Protein AF-A0AAV1JU54-F1 (afdb_monomer)

Secondary structure (DSSP, 8-state):
--TTTTT-SEEEEEEE-TTS-EEEEEEEEE-SSTTEEEEE--GGGHHHHHHHHHHHTTT---EEEE-TTT-EEEEEE--TT----TT--TTS-EEEEE-SS-GGG-EEEEE-TTS-HHHHHHHH-TTEEEE-HHHHHHHHHHTT---HHHHS-TTT--GGGGTTTTTTPEEESSTHHHHTS-SEEEEE---EEEEEGGGGG---S---

Nearest PDB structures (foldseek):
  7z3h-assembly6_F  TM=7.730E-01  e=1.176E-06  Thermochaetoides thermophila
  7krv-assembly1_B  TM=3.756E-01  e=1.068E+00  Escherichia coli K-12
  7kzi-assembly2_B  TM=3.202E-01  e=1.286E+00  Escherichia coli K-12
  5nro-assembly1_A  TM=2.688E-01  e=8.863E-01  Escherichia coli
  6uf5-assembly1_A  TM=1.989E-01  e=7.828E-01  Bacillus subtilis subsp. subtilis str. 168

Structure (mmCIF, N/CA/C/O backbone):
data_AF-A0AAV1JU54-F1
#
_entry.id   AF-A0AAV1JU54-F1
#
loop_
_atom_site.group_PDB
_atom_site.id
_atom_site.type_symbol
_atom_site.label_atom_id
_atom_site.label_alt_id
_atom_site.label_comp_id
_atom_site.label_asym_id
_atom_site.label_entity_id
_atom_site.label_seq_id
_atom_site.pdbx_PDB_ins_code
_atom_site.Cartn_x
_atom_site.Cartn_y
_atom_site.Cartn_z
_atom_site.occupancy
_atom_site.B_iso_or_equiv
_atom_site.auth_seq_id
_atom_site.auth_comp_id
_atom_site.auth_asym_id
_atom_site.auth_atom_id
_atom_site.pdbx_PDB_model_num
ATOM 1 N N . MET A 1 1 ? -9.422 -15.050 5.202 1.00 46.22 1 MET A N 1
ATOM 2 C CA . MET A 1 1 ? -8.116 -14.462 5.577 1.00 46.22 1 MET A CA 1
ATOM 3 C C . MET A 1 1 ? -7.158 -15.572 6.003 1.00 46.22 1 MET A C 1
ATOM 5 O O . MET A 1 1 ? -6.869 -15.687 7.186 1.00 46.22 1 MET A O 1
ATOM 9 N N . ARG A 1 2 ? -6.713 -16.410 5.056 1.00 51.75 2 ARG A N 1
ATOM 10 C CA . ARG A 1 2 ? -5.660 -17.418 5.285 1.00 51.75 2 ARG A CA 1
ATOM 11 C C . ARG A 1 2 ? -4.327 -17.052 4.619 1.00 51.75 2 ARG A C 1
ATOM 13 O O . ARG A 1 2 ? -3.342 -17.711 4.886 1.00 51.75 2 ARG A O 1
ATOM 20 N N . HIS A 1 3 ? -4.255 -15.945 3.874 1.00 56.97 3 HIS A N 1
ATOM 21 C CA . HIS A 1 3 ? -3.055 -15.536 3.131 1.00 56.97 3 HIS A CA 1
ATOM 22 C C . HIS A 1 3 ? -1.770 -15.484 3.982 1.00 56.97 3 HIS A C 1
ATOM 24 O O . HIS A 1 3 ? -0.743 -16.008 3.571 1.00 56.97 3 HIS A O 1
ATOM 30 N N . PHE A 1 4 ? -1.827 -14.947 5.208 1.00 55.88 4 PHE A N 1
ATOM 31 C CA . PHE A 1 4 ? -0.667 -14.944 6.116 1.00 55.88 4 PHE A CA 1
ATOM 32 C C . PHE A 1 4 ? -0.376 -16.316 6.758 1.00 55.88 4 PHE A C 1
ATOM 34 O O . PHE A 1 4 ? 0.757 -16.571 7.150 1.00 55.88 4 PHE A O 1
ATOM 41 N N . GLU A 1 5 ? -1.376 -17.197 6.882 1.00 52.72 5 GLU A N 1
ATOM 42 C CA . GLU A 1 5 ? -1.186 -18.591 7.333 1.00 52.72 5 GLU A CA 1
ATOM 43 C C . GLU A 1 5 ? -0.611 -19.471 6.208 1.00 52.72 5 GLU A C 1
ATOM 45 O O . GLU A 1 5 ? 0.048 -20.468 6.478 1.00 52.72 5 GLU A O 1
ATOM 50 N N . GLU A 1 6 ? -0.819 -19.068 4.953 1.00 53.97 6 GLU A N 1
ATOM 51 C CA . GLU A 1 6 ? -0.2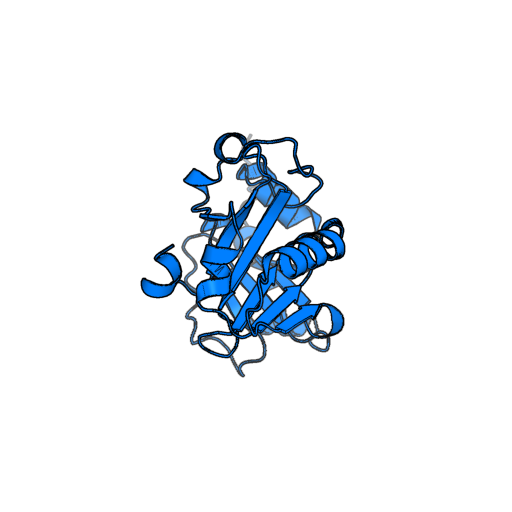98 -19.688 3.729 1.00 53.97 6 GLU A CA 1
ATOM 52 C C . GLU A 1 6 ? 1.110 -19.170 3.361 1.00 53.97 6 GLU A C 1
ATOM 54 O O . GLU A 1 6 ? 1.624 -19.482 2.292 1.00 53.97 6 GLU A O 1
ATOM 59 N N . GLY A 1 7 ? 1.744 -18.383 4.242 1.00 60.19 7 GLY A N 1
ATOM 60 C CA . GLY A 1 7 ? 3.114 -17.885 4.071 1.00 60.19 7 GLY A CA 1
ATOM 61 C C . GLY A 1 7 ? 3.245 -16.573 3.291 1.00 60.19 7 GLY A C 1
ATOM 62 O O . GLY A 1 7 ? 4.360 -16.143 3.022 1.00 60.19 7 GLY A O 1
ATOM 63 N N . SER A 1 8 ? 2.145 -15.895 2.940 1.00 68.81 8 SER A N 1
ATOM 64 C CA . SER A 1 8 ? 2.233 -14.596 2.253 1.00 68.81 8 SER A CA 1
ATOM 65 C C . SER A 1 8 ? 2.707 -13.500 3.213 1.00 68.81 8 SER A C 1
ATOM 67 O O . SER A 1 8 ? 2.124 -13.316 4.280 1.00 68.81 8 SER A O 1
ATOM 69 N N . HIS A 1 9 ? 3.727 -12.731 2.824 1.00 81.62 9 HIS A N 1
ATOM 70 C CA . HIS A 1 9 ? 4.287 -11.635 3.632 1.00 81.62 9 HIS A CA 1
ATOM 71 C C . HIS A 1 9 ? 3.605 -10.273 3.397 1.00 81.62 9 HIS A C 1
ATOM 73 O O . HIS A 1 9 ? 3.801 -9.343 4.184 1.00 81.62 9 HIS A O 1
ATOM 79 N N . SER A 1 10 ? 2.773 -10.154 2.356 1.00 88.56 10 SER A N 1
ATOM 80 C CA . SER A 1 10 ? 1.977 -8.963 2.043 1.00 88.56 10 SER A CA 1
ATOM 81 C C . SER A 1 10 ? 0.601 -9.338 1.488 1.00 88.56 10 SER A C 1
ATOM 83 O O . SER A 1 10 ? 0.452 -10.387 0.865 1.00 88.56 10 SER A O 1
ATOM 85 N N . VAL A 1 11 ? -0.410 -8.503 1.739 1.00 90.88 11 VAL A N 1
ATOM 86 C CA . VAL A 1 11 ? -1.799 -8.706 1.298 1.00 90.88 11 VAL A CA 1
ATOM 87 C C . VAL A 1 11 ? -2.433 -7.375 0.905 1.00 90.88 11 VAL A C 1
ATOM 89 O O . VAL A 1 11 ? -2.289 -6.382 1.618 1.00 90.88 11 VAL A O 1
ATOM 92 N N . TYR A 1 12 ? -3.201 -7.367 -0.186 1.00 92.44 12 TYR A N 1
ATOM 93 C CA . TYR A 1 12 ? -4.071 -6.247 -0.538 1.00 92.44 12 TYR A CA 1
ATOM 94 C C . TYR A 1 12 ? -5.405 -6.338 0.199 1.00 92.44 12 TYR A C 1
ATOM 96 O O . TYR A 1 12 ? -6.015 -7.404 0.286 1.00 92.44 12 TYR A O 1
ATOM 104 N N . ALA A 1 13 ? -5.871 -5.227 0.760 1.00 91.25 13 ALA A N 1
ATOM 105 C CA . ALA A 1 13 ? -7.113 -5.187 1.512 1.00 91.25 13 ALA A CA 1
ATOM 106 C C . ALA A 1 13 ? -7.865 -3.872 1.321 1.00 91.25 13 ALA A C 1
ATOM 108 O O . ALA A 1 13 ? -7.268 -2.799 1.229 1.00 91.25 13 ALA A O 1
ATOM 109 N N . MET A 1 14 ? -9.194 -3.962 1.346 1.00 92.25 14 MET A N 1
ATOM 110 C CA . MET A 1 14 ? -10.088 -2.808 1.306 1.00 92.25 14 MET A CA 1
ATOM 111 C C . MET A 1 14 ? -10.919 -2.724 2.581 1.00 92.25 14 MET A C 1
ATOM 113 O O . MET A 1 14 ? -11.581 -3.685 2.980 1.00 92.25 14 MET A O 1
ATOM 117 N N . PHE A 1 15 ? -10.930 -1.550 3.204 1.00 91.12 15 PHE A N 1
ATOM 118 C CA . PHE A 1 15 ? -11.833 -1.227 4.304 1.00 91.12 15 PHE A CA 1
ATOM 119 C C . PHE A 1 15 ? -13.147 -0.711 3.746 1.00 91.12 15 PHE A C 1
ATOM 121 O O . PHE A 1 15 ? -13.146 0.213 2.932 1.00 91.12 15 PHE A O 1
ATOM 128 N N . LEU A 1 16 ? -14.266 -1.278 4.197 1.00 92.31 16 LEU A N 1
ATOM 129 C CA . LEU A 1 16 ? -15.590 -0.915 3.697 1.00 92.31 16 LEU A CA 1
ATOM 130 C C . LEU A 1 16 ? -16.404 -0.159 4.746 1.00 92.31 16 LEU A C 1
ATOM 132 O O . LEU A 1 16 ? -16.223 -0.325 5.953 1.00 92.31 16 LEU A O 1
ATOM 136 N N . ASN A 1 17 ? -17.352 0.650 4.283 1.00 91.75 17 ASN A N 1
ATOM 137 C CA . ASN A 1 17 ? -18.401 1.179 5.145 1.00 91.75 17 ASN A CA 1
ATOM 138 C C . ASN A 1 17 ? -19.515 0.139 5.382 1.00 91.75 17 ASN A C 1
ATOM 140 O O . ASN A 1 17 ? -19.540 -0.942 4.796 1.00 91.75 17 ASN A O 1
ATOM 144 N N . ASN A 1 18 ? -20.492 0.490 6.220 1.00 89.56 18 ASN A N 1
ATOM 145 C CA . ASN A 1 18 ? -21.647 -0.367 6.513 1.00 89.56 18 ASN A CA 1
ATOM 146 C C . ASN A 1 18 ? -22.583 -0.615 5.313 1.00 89.56 18 ASN A C 1
ATOM 148 O O . ASN A 1 18 ? -23.447 -1.481 5.399 1.00 89.56 18 ASN A O 1
ATOM 152 N N . LYS A 1 19 ? -22.421 0.127 4.211 1.00 92.69 19 LYS A N 1
ATOM 153 C CA . LYS A 1 19 ? -23.134 -0.068 2.940 1.00 92.69 19 LYS A CA 1
ATOM 154 C C . LYS A 1 19 ? -22.331 -0.918 1.944 1.00 92.69 19 LYS A C 1
ATOM 156 O O . LYS A 1 19 ? -22.763 -1.063 0.808 1.00 92.69 19 LYS A O 1
ATOM 161 N N . GLY A 1 20 ? -21.165 -1.438 2.341 1.00 90.69 20 GLY A N 1
ATOM 162 C CA . GLY A 1 20 ? -20.299 -2.254 1.486 1.00 90.69 20 GLY A CA 1
ATOM 163 C C . GLY A 1 20 ? -19.469 -1.466 0.469 1.00 90.69 20 GLY A C 1
ATOM 164 O O . GLY A 1 20 ? -18.924 -2.070 -0.446 1.00 90.69 20 GLY A O 1
ATOM 165 N N . ARG A 1 21 ? -19.360 -0.138 0.605 1.00 94.69 21 ARG A N 1
ATOM 166 C CA . ARG A 1 21 ? -18.546 0.696 -0.295 1.00 94.69 21 ARG A CA 1
ATOM 167 C C . ARG A 1 21 ? -17.135 0.892 0.237 1.00 94.69 21 ARG A C 1
ATOM 169 O O . ARG A 1 21 ? -16.955 1.013 1.452 1.00 94.69 21 ARG A O 1
ATOM 176 N N . VAL A 1 22 ? -16.168 0.969 -0.671 1.00 94.38 22 VAL A N 1
ATOM 177 C CA . VAL A 1 22 ? -14.742 1.125 -0.360 1.00 94.38 22 VAL A CA 1
AT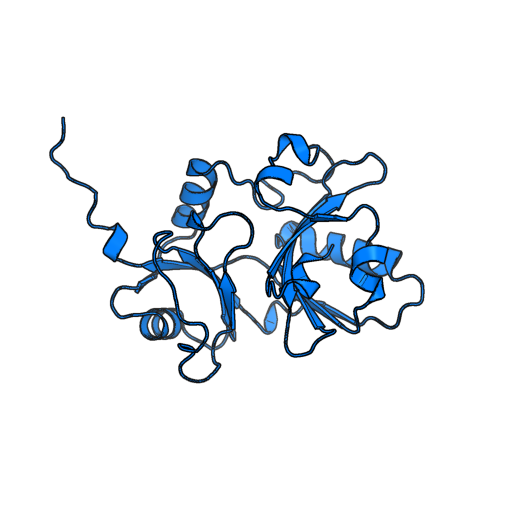OM 178 C C . VAL A 1 22 ? -14.501 2.472 0.311 1.00 94.38 22 VAL A C 1
ATOM 180 O O . VAL A 1 22 ? -14.891 3.509 -0.209 1.00 94.38 22 VAL A O 1
ATOM 183 N N . LEU A 1 23 ? -13.881 2.457 1.488 1.00 92.88 23 LEU A N 1
ATOM 184 C CA . LEU A 1 23 ? -13.393 3.649 2.180 1.00 92.88 23 LEU A CA 1
ATOM 185 C C . LEU A 1 23 ? -11.901 3.849 1.942 1.00 92.88 23 LEU A C 1
ATOM 187 O O . LEU A 1 23 ? -11.481 4.970 1.674 1.00 92.88 23 LEU A O 1
ATOM 191 N N . PHE A 1 24 ? -11.122 2.776 2.088 1.00 91.44 24 PHE A N 1
ATOM 192 C CA . PHE A 1 24 ? -9.664 2.812 2.036 1.00 91.44 24 PHE A CA 1
ATOM 193 C C . PHE A 1 24 ? -9.156 1.551 1.343 1.00 91.44 24 PHE A C 1
ATOM 195 O O . PHE A 1 24 ? -9.506 0.447 1.766 1.00 91.44 24 PHE A O 1
ATOM 202 N N . ASP A 1 25 ? -8.317 1.709 0.329 1.00 92.50 25 ASP A N 1
ATOM 203 C CA . ASP A 1 25 ? -7.460 0.655 -0.193 1.00 92.50 25 ASP A CA 1
ATOM 204 C C . ASP A 1 25 ? -6.126 0.657 0.563 1.00 92.50 25 ASP A C 1
ATOM 206 O O . ASP A 1 25 ? -5.586 1.709 0.910 1.00 92.50 25 ASP A O 1
ATOM 210 N N . THR A 1 26 ? -5.625 -0.530 0.896 1.00 91.19 26 THR A N 1
ATOM 211 C CA . THR A 1 26 ? -4.410 -0.678 1.701 1.00 91.19 26 THR A CA 1
ATOM 212 C C . THR A 1 26 ? -3.615 -1.905 1.297 1.00 91.19 26 THR A C 1
ATOM 214 O O . THR A 1 26 ? -4.192 -2.957 1.017 1.00 91.19 26 THR A O 1
ATOM 217 N N . LEU A 1 27 ? -2.291 -1.790 1.337 1.00 92.00 27 LEU A N 1
ATOM 218 C CA . LEU A 1 27 ? -1.397 -2.944 1.347 1.00 92.00 27 LEU A CA 1
ATOM 219 C C . LEU A 1 27 ? -0.948 -3.191 2.786 1.00 92.00 27 LEU A C 1
ATOM 221 O O . LEU A 1 27 ? -0.619 -2.260 3.520 1.00 92.00 27 LEU A O 1
ATOM 225 N N . ILE A 1 28 ? -1.006 -4.447 3.217 1.00 90.19 28 ILE A N 1
ATOM 226 C CA . ILE A 1 28 ? -0.704 -4.862 4.585 1.00 90.19 28 ILE A CA 1
ATOM 227 C C . ILE A 1 28 ? 0.498 -5.795 4.537 1.00 90.19 28 ILE A C 1
ATOM 229 O O . ILE A 1 28 ? 0.403 -6.886 3.982 1.00 90.19 28 ILE A O 1
ATOM 233 N N . HIS A 1 29 ? 1.601 -5.393 5.160 1.00 88.69 29 HIS A N 1
ATOM 234 C CA . HIS A 1 29 ? 2.849 -6.150 5.210 1.00 88.69 29 HIS A CA 1
ATOM 235 C C . HIS A 1 29 ? 3.086 -6.688 6.620 1.00 88.69 29 HIS A C 1
ATOM 237 O O . HIS A 1 29 ? 2.888 -5.967 7.602 1.00 88.69 29 HIS A O 1
ATOM 243 N N . LYS A 1 30 ? 3.532 -7.942 6.732 1.00 86.44 30 LYS A N 1
ATOM 244 C CA . LYS A 1 30 ? 4.056 -8.478 7.995 1.00 86.44 30 LYS A CA 1
ATOM 245 C C . LYS A 1 30 ? 5.364 -7.747 8.315 1.00 86.44 30 LYS A C 1
ATOM 247 O O . LYS A 1 30 ? 6.202 -7.592 7.432 1.00 86.44 30 LYS A O 1
ATOM 252 N N . TRP A 1 31 ? 5.519 -7.266 9.545 1.00 84.81 31 TRP A N 1
ATOM 253 C CA . TRP A 1 31 ? 6.589 -6.339 9.904 1.00 84.81 31 TRP A CA 1
ATOM 254 C C . TRP A 1 31 ? 7.266 -6.741 11.208 1.00 84.81 31 TRP A C 1
ATOM 256 O O . TRP A 1 31 ? 6.597 -6.773 12.233 1.00 84.81 31 TRP A O 1
ATOM 266 N N . ASP A 1 32 ? 8.585 -6.956 11.183 1.00 76.19 32 ASP A N 1
ATOM 267 C CA . ASP A 1 32 ? 9.433 -7.276 12.348 1.00 76.19 32 ASP A CA 1
ATOM 268 C C . ASP A 1 32 ? 9.067 -8.606 13.049 1.00 76.19 32 ASP A C 1
ATOM 270 O O . ASP A 1 32 ? 9.757 -9.611 12.883 1.00 76.19 32 ASP A O 1
ATOM 274 N N . ASP A 1 33 ? 7.939 -8.652 13.764 1.00 71.00 33 ASP A N 1
ATOM 275 C CA . ASP A 1 33 ? 7.451 -9.809 14.523 1.00 71.00 33 ASP A CA 1
ATOM 276 C C . ASP A 1 33 ? 6.153 -10.423 13.943 1.00 71.00 33 ASP A C 1
ATOM 278 O O . ASP A 1 33 ? 5.537 -9.914 13.005 1.00 71.00 33 ASP A O 1
ATOM 282 N N . GLU A 1 34 ? 5.702 -11.556 14.497 1.00 70.94 34 GLU A N 1
ATOM 283 C CA . GLU A 1 34 ? 4.505 -12.264 14.008 1.00 70.94 34 GLU A CA 1
ATOM 284 C C . GLU A 1 34 ? 3.169 -11.528 14.206 1.00 70.94 34 GLU A C 1
ATOM 286 O O . GLU A 1 34 ? 2.146 -11.912 13.633 1.00 70.94 34 GLU A O 1
ATOM 291 N N . HIS A 1 35 ? 3.155 -10.477 15.018 1.00 76.06 35 HIS A N 1
ATOM 292 C CA . HIS A 1 35 ? 1.971 -9.736 15.439 1.00 76.06 35 HIS A CA 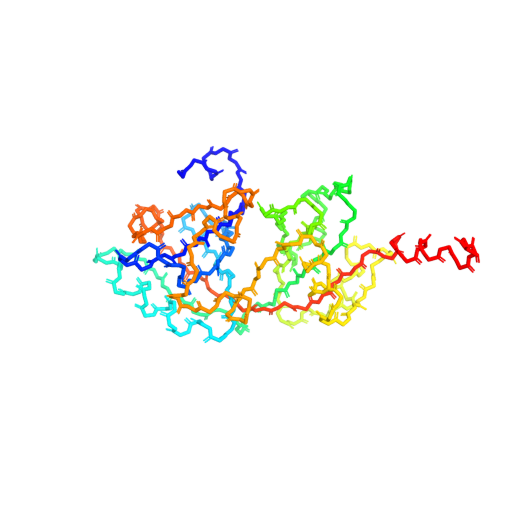1
ATOM 293 C C . HIS A 1 35 ? 2.053 -8.234 15.132 1.00 76.06 35 HIS A C 1
ATOM 295 O O . HIS A 1 35 ? 1.205 -7.465 15.616 1.00 76.06 35 HIS A O 1
ATOM 301 N N . SER A 1 36 ? 3.040 -7.834 14.338 1.00 82.69 36 SER A N 1
ATOM 302 C CA . SER A 1 36 ? 3.330 -6.465 13.945 1.00 82.69 36 SER A CA 1
ATOM 303 C C . SER A 1 36 ? 3.148 -6.334 12.436 1.00 82.69 36 SER A C 1
ATOM 305 O O . SER A 1 36 ? 3.576 -7.176 11.648 1.00 82.69 36 SER A O 1
ATOM 307 N N . PHE A 1 37 ? 2.410 -5.300 12.035 1.00 86.81 37 PHE A N 1
ATOM 308 C CA . PHE A 1 37 ? 2.007 -5.109 10.645 1.00 86.81 37 PHE A CA 1
ATOM 309 C C . PHE A 1 37 ? 2.171 -3.658 10.232 1.00 86.81 37 PHE A C 1
ATOM 311 O O . PHE A 1 37 ? 1.869 -2.746 11.006 1.00 86.81 37 PHE A O 1
ATOM 318 N N . MET A 1 38 ? 2.590 -3.470 8.987 1.00 87.69 38 MET A N 1
ATOM 319 C CA . MET A 1 38 ? 2.688 -2.179 8.330 1.00 87.69 38 MET A CA 1
ATOM 320 C C . MET A 1 38 ? 1.532 -2.021 7.341 1.00 87.69 38 MET A C 1
ATOM 322 O O . MET A 1 38 ? 1.316 -2.905 6.515 1.00 87.69 38 MET A O 1
ATOM 326 N N . LEU A 1 39 ? 0.797 -0.911 7.411 1.00 90.38 39 LEU A N 1
ATOM 327 C CA . LEU A 1 39 ? -0.179 -0.531 6.392 1.00 90.38 39 LEU A CA 1
ATOM 328 C C . LEU A 1 39 ? 0.364 0.585 5.518 1.00 90.38 39 LEU A C 1
ATOM 330 O O . LEU A 1 39 ? 0.635 1.683 6.007 1.00 90.38 39 LEU A O 1
ATOM 334 N N . GLU A 1 40 ? 0.416 0.315 4.226 1.00 91.44 40 GLU A N 1
ATOM 335 C CA . GLU A 1 40 ? 0.538 1.316 3.177 1.00 91.44 40 GLU A CA 1
ATOM 336 C C . GLU A 1 40 ? -0.860 1.822 2.803 1.00 91.44 40 GLU A C 1
ATOM 338 O O . GLU A 1 40 ? -1.792 1.038 2.593 1.00 91.44 40 GLU A O 1
ATOM 343 N N . CYS A 1 41 ? -1.007 3.145 2.743 1.00 89.19 41 CYS A N 1
ATOM 344 C CA . CYS A 1 41 ? -2.225 3.814 2.299 1.00 89.19 41 CYS A CA 1
ATOM 345 C C . CYS A 1 41 ? -1.907 5.173 1.655 1.00 89.19 41 CYS A C 1
ATOM 347 O O . CYS A 1 41 ? -0.805 5.703 1.801 1.00 89.19 41 CYS A O 1
ATOM 349 N N . ASP A 1 42 ? -2.881 5.765 0.961 1.00 88.44 42 ASP A N 1
ATOM 350 C CA . ASP A 1 42 ? -2.744 7.125 0.431 1.00 88.44 42 ASP A CA 1
ATOM 351 C C . ASP A 1 42 ? -2.562 8.149 1.575 1.00 88.44 42 ASP A C 1
ATOM 353 O O . ASP A 1 42 ? -3.260 8.131 2.597 1.00 88.44 42 ASP A O 1
ATOM 357 N N . SER A 1 43 ? -1.622 9.078 1.388 1.00 85.88 43 SER A N 1
ATOM 358 C CA . SER A 1 43 ? -1.299 10.134 2.349 1.00 85.88 43 SER A CA 1
ATOM 359 C C . SER A 1 43 ? -2.495 11.008 2.710 1.00 85.88 43 SER A C 1
ATOM 361 O O . SER A 1 43 ? -2.612 11.454 3.854 1.00 85.88 43 SER A O 1
ATOM 363 N N . LYS A 1 44 ? -3.432 11.203 1.777 1.00 85.69 44 LYS A N 1
ATOM 364 C CA . LYS A 1 44 ? -4.648 11.998 1.989 1.00 85.69 44 LYS A CA 1
ATOM 365 C C . LYS A 1 44 ? -5.611 11.350 2.987 1.00 85.69 44 LYS A C 1
ATOM 367 O O . LYS A 1 44 ? -6.384 12.056 3.636 1.00 85.69 44 LYS A O 1
ATOM 372 N N . ILE A 1 45 ? -5.573 10.023 3.142 1.00 84.50 45 ILE A N 1
ATOM 373 C CA . ILE A 1 45 ? -6.531 9.274 3.974 1.00 84.50 45 ILE A CA 1
ATOM 374 C C . ILE A 1 45 ? -5.953 8.815 5.314 1.00 84.50 45 ILE A C 1
ATOM 376 O O . ILE A 1 45 ? -6.694 8.251 6.128 1.00 84.50 45 ILE A O 1
ATOM 380 N N . ILE A 1 46 ? -4.670 9.073 5.593 1.00 86.19 46 ILE A N 1
ATOM 381 C CA . ILE A 1 46 ? -4.006 8.529 6.782 1.00 86.19 46 ILE A CA 1
ATOM 382 C C . ILE A 1 46 ? -4.727 8.913 8.085 1.00 86.19 46 ILE A C 1
ATOM 384 O O . ILE A 1 46 ? -5.045 8.045 8.900 1.00 86.19 46 ILE A O 1
ATOM 388 N N . SER A 1 47 ? -5.105 10.175 8.263 1.00 87.69 47 SER A N 1
ATOM 389 C CA . SER A 1 47 ? -5.812 10.632 9.467 1.00 87.69 47 SER A CA 1
ATOM 390 C C . SER A 1 47 ? -7.188 9.970 9.630 1.00 87.69 47 SER A C 1
ATOM 392 O O . SER A 1 47 ? -7.608 9.642 10.742 1.00 87.69 47 SER A O 1
ATOM 394 N N . SER A 1 48 ? -7.898 9.743 8.522 1.00 90.31 48 SER A N 1
ATOM 395 C CA . SER A 1 48 ? -9.227 9.120 8.507 1.00 90.31 48 SER A CA 1
ATOM 396 C C . SER A 1 48 ? -9.159 7.631 8.827 1.00 90.31 48 SER A C 1
ATOM 398 O O . SER A 1 48 ? -9.905 7.151 9.682 1.00 90.31 48 SER A O 1
ATOM 400 N N . LEU A 1 49 ? -8.218 6.915 8.210 1.00 86.94 49 LEU A N 1
ATOM 401 C CA . LEU A 1 49 ? -7.985 5.505 8.497 1.00 86.94 49 LEU A CA 1
ATOM 402 C C . LEU A 1 49 ? -7.480 5.312 9.944 1.00 86.94 49 LEU A C 1
ATOM 404 O O . LEU A 1 49 ? -7.865 4.339 10.583 1.00 86.94 49 LEU A O 1
ATOM 408 N N . GLU A 1 50 ? -6.750 6.266 10.540 1.00 85.94 50 GLU A N 1
ATOM 409 C CA . GLU A 1 50 ? -6.350 6.183 11.960 1.00 85.94 50 GLU A CA 1
ATOM 410 C C . GLU A 1 50 ? -7.553 6.187 12.894 1.00 85.94 50 GLU A C 1
ATOM 412 O O . GLU A 1 50 ? -7.681 5.347 13.786 1.00 85.94 50 GLU A O 1
ATOM 417 N N . LYS A 1 51 ? -8.442 7.162 12.680 1.00 88.56 51 LYS A N 1
ATOM 418 C CA . LYS A 1 51 ? -9.666 7.322 13.461 1.00 88.56 51 LYS A CA 1
ATOM 419 C C . LYS A 1 51 ? -10.537 6.087 13.303 1.00 88.56 51 LYS A C 1
ATOM 421 O O . LYS A 1 51 ? -11.019 5.560 14.302 1.00 88.56 51 LYS A O 1
ATOM 426 N N . HIS A 1 52 ? -10.669 5.593 12.073 1.00 87.06 52 HIS A N 1
ATOM 427 C CA . HIS A 1 52 ? -11.384 4.359 11.783 1.00 87.06 52 HIS A CA 1
ATOM 428 C C . HIS A 1 52 ? -10.790 3.182 12.578 1.00 87.06 52 HIS A C 1
ATOM 430 O O . HIS A 1 52 ? -11.495 2.545 13.359 1.00 87.06 52 HIS A O 1
ATOM 436 N N . LEU A 1 53 ? -9.474 2.961 12.504 1.00 85.00 53 LEU A N 1
ATOM 437 C CA . LEU A 1 53 ? -8.784 1.902 13.249 1.00 85.00 53 LEU A CA 1
ATOM 438 C C . LEU A 1 53 ? -8.967 2.018 14.770 1.00 85.00 53 LEU A C 1
ATOM 440 O O . LEU A 1 53 ? -9.248 1.021 15.438 1.00 85.00 53 LEU A O 1
ATOM 444 N N . LYS A 1 54 ? -8.874 3.233 15.322 1.00 84.38 54 LYS A N 1
ATOM 445 C CA . LYS A 1 54 ? -9.057 3.506 16.756 1.00 84.38 54 LYS A CA 1
ATOM 446 C C . LYS A 1 54 ? -10.482 3.220 17.235 1.00 84.38 54 LYS A C 1
ATOM 448 O O . LYS A 1 54 ? -10.637 2.613 18.294 1.00 84.38 54 LYS A O 1
ATOM 453 N N . VAL A 1 55 ? -11.503 3.594 16.461 1.00 84.12 55 VAL A N 1
ATOM 454 C CA . VAL A 1 55 ? -12.917 3.335 16.794 1.00 84.12 55 VAL A CA 1
ATOM 455 C C . VAL A 1 55 ? -13.190 1.832 16.903 1.00 84.12 55 VAL A C 1
ATOM 457 O O . VAL A 1 55 ? -13.809 1.378 17.864 1.00 84.12 55 VAL A O 1
ATOM 460 N N . PHE A 1 56 ? -12.670 1.033 15.969 1.00 77.50 56 PHE A N 1
ATOM 461 C CA . PHE A 1 56 ? -12.922 -0.414 15.930 1.00 77.50 56 PHE A CA 1
ATOM 462 C C . PHE A 1 56 ? -11.926 -1.258 16.746 1.00 77.50 56 PHE A C 1
ATOM 464 O O . PHE A 1 56 ? -12.042 -2.488 16.792 1.00 77.50 56 PHE A O 1
ATOM 471 N N . LYS A 1 57 ? -10.979 -0.627 17.457 1.00 73.81 57 LYS A N 1
ATOM 472 C CA . LYS A 1 57 ? -10.004 -1.315 18.319 1.00 73.81 57 LYS A CA 1
ATOM 473 C C . LYS A 1 57 ? -10.640 -2.033 19.522 1.00 73.81 57 LYS A C 1
ATOM 475 O O . LYS A 1 57 ? -9.966 -2.858 20.122 1.00 73.81 57 LYS A O 1
ATOM 480 N N . LEU A 1 58 ? -11.918 -1.803 19.855 1.00 63.00 58 LEU A N 1
ATOM 481 C CA . LEU A 1 58 ? -12.742 -2.568 20.824 1.00 63.00 58 LEU A CA 1
ATOM 482 C C . LEU A 1 58 ? -11.958 -3.206 21.995 1.00 63.00 58 LEU A C 1
ATOM 484 O O . LEU A 1 58 ? -11.848 -4.428 22.086 1.00 63.00 58 LEU A O 1
ATOM 488 N N . ARG A 1 59 ? -11.395 -2.376 22.888 1.00 68.38 59 ARG A N 1
ATOM 489 C CA . ARG A 1 59 ? -10.619 -2.785 24.087 1.00 68.38 59 ARG A CA 1
ATOM 490 C C . ARG A 1 59 ? -9.390 -3.678 23.825 1.00 68.38 59 ARG A C 1
ATOM 492 O O . ARG A 1 59 ? -8.750 -4.120 24.776 1.00 68.38 59 ARG A O 1
ATOM 499 N N . ARG A 1 60 ? -9.020 -3.935 22.568 1.00 75.44 60 ARG A N 1
ATOM 500 C CA . ARG A 1 60 ? -7.847 -4.740 22.214 1.00 75.44 60 ARG A CA 1
ATOM 501 C C . ARG A 1 60 ? -6.567 -3.964 22.506 1.00 75.44 60 ARG A C 1
ATOM 503 O O . ARG A 1 60 ? -6.482 -2.762 22.251 1.00 75.44 60 ARG A O 1
ATOM 510 N N . LYS A 1 61 ? -5.545 -4.659 23.003 1.00 75.25 61 LYS A N 1
ATOM 511 C CA . LYS A 1 61 ? -4.210 -4.100 23.261 1.00 75.25 61 LYS A CA 1
ATOM 512 C C . LYS A 1 61 ? -3.395 -4.024 21.962 1.00 75.25 61 LYS A C 1
ATOM 514 O O . LYS A 1 61 ? -2.478 -4.808 21.771 1.00 75.25 61 LYS A O 1
ATOM 519 N N . VAL A 1 62 ? -3.765 -3.105 21.069 1.00 80.38 62 VAL A N 1
ATOM 520 C CA . VAL A 1 62 ? -3.074 -2.889 19.778 1.00 80.38 62 VAL A CA 1
ATOM 521 C C . VAL A 1 62 ? -2.513 -1.475 19.687 1.00 80.38 62 VAL A C 1
ATOM 523 O O . VAL A 1 62 ? -3.297 -0.528 19.711 1.00 80.38 62 VAL A O 1
ATOM 526 N N . SER A 1 63 ? -1.196 -1.285 19.595 1.00 82.31 63 SER A N 1
ATOM 527 C CA . SER A 1 63 ? -0.655 0.060 19.315 1.00 82.31 63 SER A CA 1
ATOM 528 C C . SER A 1 63 ? -0.912 0.435 17.854 1.00 82.31 63 SER A C 1
ATOM 530 O O . SER A 1 63 ? -0.796 -0.426 16.987 1.00 82.31 63 SER A O 1
ATOM 532 N N . ILE A 1 64 ? -1.298 1.685 17.593 1.00 84.12 64 ILE A N 1
ATOM 533 C CA . ILE A 1 64 ? -1.495 2.221 16.239 1.00 84.12 64 ILE A CA 1
ATOM 534 C C . ILE A 1 64 ? -0.668 3.496 16.150 1.00 84.12 64 ILE A C 1
ATOM 536 O O . ILE A 1 64 ? -0.947 4.448 16.880 1.00 84.12 64 ILE A O 1
ATOM 540 N N . GLU A 1 65 ? 0.327 3.497 15.270 1.00 84.56 65 GLU A N 1
ATOM 541 C CA . GLU A 1 65 ? 1.313 4.569 15.132 1.00 84.56 65 GLU A CA 1
ATOM 542 C C . GLU A 1 65 ? 1.462 4.974 13.660 1.00 84.56 65 GLU A C 1
ATOM 544 O O . GLU A 1 65 ? 1.490 4.124 12.767 1.00 84.56 65 GLU A O 1
ATOM 549 N N . ASP A 1 66 ? 1.557 6.279 13.411 1.00 83.00 66 ASP A N 1
ATOM 550 C CA . ASP A 1 66 ? 2.015 6.822 12.131 1.00 83.00 66 ASP A CA 1
ATOM 551 C C . ASP A 1 66 ? 3.548 6.841 12.133 1.00 83.00 66 ASP A C 1
ATOM 553 O O . ASP A 1 66 ? 4.159 7.478 12.994 1.00 83.00 66 ASP A O 1
ATOM 557 N N . VAL A 1 67 ? 4.160 6.125 11.189 1.00 83.50 67 VAL A N 1
ATOM 558 C CA . VAL A 1 67 ? 5.617 5.965 11.083 1.00 83.50 67 VAL A CA 1
ATOM 559 C C . VAL A 1 67 ? 6.177 6.554 9.789 1.00 83.50 67 VAL A C 1
ATOM 561 O O . VAL A 1 67 ? 7.312 6.267 9.416 1.00 83.50 67 VAL A O 1
ATOM 564 N N . ASN A 1 68 ? 5.428 7.435 9.123 1.00 80.12 68 ASN A N 1
ATOM 565 C CA . ASN A 1 68 ? 5.866 8.112 7.899 1.00 80.12 68 ASN A CA 1
ATOM 566 C C . ASN A 1 68 ? 7.207 8.834 8.009 1.00 80.12 68 ASN A C 1
ATOM 568 O O . ASN A 1 68 ? 7.926 8.987 7.030 1.00 80.12 68 ASN A O 1
ATOM 572 N N . LYS A 1 69 ? 7.548 9.318 9.204 1.00 80.69 69 LYS A N 1
ATOM 573 C CA . LYS A 1 69 ? 8.824 10.006 9.440 1.00 80.69 69 LYS A CA 1
ATOM 574 C C . LYS A 1 69 ? 9.999 9.043 9.577 1.00 80.69 69 LYS A C 1
ATOM 576 O O . LYS A 1 69 ? 11.142 9.482 9.528 1.00 80.69 69 LYS A O 1
ATOM 581 N N . ASN A 1 70 ? 9.723 7.764 9.808 1.00 84.81 70 ASN A N 1
ATOM 582 C CA . ASN A 1 70 ? 10.715 6.743 10.122 1.00 84.81 70 ASN A CA 1
ATOM 583 C C . ASN A 1 70 ? 11.059 5.867 8.925 1.00 84.81 70 ASN A C 1
ATOM 585 O O . ASN A 1 70 ? 12.040 5.135 9.005 1.00 84.81 70 ASN A O 1
ATOM 589 N N . TYR A 1 71 ? 10.283 5.949 7.844 1.00 86.19 71 TYR A N 1
ATOM 590 C CA . TYR A 1 71 ? 10.402 5.062 6.700 1.00 86.19 71 TYR A CA 1
ATOM 591 C C . TYR A 1 71 ? 9.990 5.756 5.401 1.00 86.19 71 TYR A C 1
ATOM 593 O O . TYR A 1 71 ? 9.191 6.690 5.406 1.00 86.19 71 TYR A O 1
ATOM 601 N N . LYS A 1 72 ? 10.538 5.276 4.286 1.00 86.12 72 LYS A N 1
ATOM 602 C CA . LYS A 1 72 ? 10.142 5.631 2.923 1.00 86.12 72 LYS A CA 1
ATOM 603 C C . LYS A 1 72 ? 9.709 4.379 2.182 1.00 86.12 72 LYS A C 1
ATOM 605 O O . LYS A 1 72 ? 10.282 3.309 2.385 1.00 86.12 72 LYS A O 1
ATOM 610 N N . LEU A 1 73 ? 8.719 4.542 1.320 1.00 87.62 73 LEU A N 1
ATOM 611 C CA . LEU A 1 73 ? 8.158 3.474 0.514 1.00 87.62 73 LEU A CA 1
ATOM 612 C C . LEU A 1 73 ? 8.611 3.627 -0.940 1.00 87.62 73 LEU A C 1
ATOM 614 O O . LEU A 1 73 ? 8.662 4.747 -1.449 1.00 87.62 73 LEU A O 1
ATOM 618 N N . TRP A 1 74 ? 8.886 2.511 -1.612 1.00 88.56 74 TRP A N 1
ATOM 619 C CA . TRP A 1 74 ? 9.269 2.484 -3.023 1.00 88.56 74 TRP A CA 1
ATOM 620 C C . TRP A 1 74 ? 8.496 1.427 -3.803 1.00 88.56 74 TRP A C 1
ATOM 622 O O . TRP A 1 74 ? 8.150 0.377 -3.263 1.00 88.56 74 TRP A O 1
ATOM 632 N N . ALA A 1 75 ? 8.203 1.727 -5.064 1.00 89.75 75 ALA A N 1
ATOM 633 C CA . ALA A 1 75 ? 7.662 0.779 -6.020 1.00 89.75 75 ALA A CA 1
ATOM 634 C C . ALA A 1 75 ? 8.821 0.433 -6.933 1.00 89.75 75 ALA A C 1
ATOM 636 O O . ALA A 1 75 ? 9.391 1.316 -7.576 1.00 89.75 75 ALA A O 1
ATOM 637 N N . PHE A 1 76 ? 9.193 -0.836 -6.914 1.00 88.62 76 PHE A N 1
ATOM 638 C CA . PHE A 1 76 ? 10.248 -1.372 -7.736 1.00 88.62 76 PHE A CA 1
ATOM 639 C C . PHE A 1 76 ? 9.626 -2.187 -8.860 1.00 88.62 76 PHE A C 1
ATOM 641 O O . PHE A 1 76 ? 9.183 -3.319 -8.658 1.00 88.62 76 PHE A O 1
ATOM 648 N N . ILE A 1 77 ? 9.556 -1.565 -10.033 1.00 88.19 77 ILE A N 1
ATOM 649 C CA . ILE A 1 77 ? 8.952 -2.159 -11.219 1.00 88.19 77 ILE A CA 1
ATOM 650 C C . ILE A 1 77 ? 9.980 -3.051 -11.902 1.00 88.19 77 ILE A C 1
ATOM 652 O O . ILE A 1 77 ? 11.110 -2.643 -12.188 1.00 88.19 77 ILE A O 1
ATOM 656 N N . THR A 1 78 ? 9.558 -4.281 -12.164 1.00 82.19 78 THR A N 1
ATOM 657 C CA . THR A 1 78 ? 10.371 -5.315 -12.783 1.00 82.19 78 THR A CA 1
ATOM 658 C C . THR A 1 78 ? 9.483 -6.224 -13.635 1.00 82.19 78 THR A C 1
ATOM 660 O O . THR A 1 78 ? 8.300 -6.371 -13.311 1.00 82.19 78 THR A O 1
ATOM 663 N N . PRO A 1 79 ? 10.012 -6.845 -14.704 1.00 76.50 79 PRO A N 1
ATOM 664 C CA . PRO A 1 79 ? 9.274 -7.848 -15.461 1.00 76.50 79 PRO A CA 1
ATOM 665 C C . PRO A 1 79 ? 8.777 -8.978 -14.557 1.00 76.50 79 PRO A C 1
ATOM 667 O O . PRO A 1 79 ? 9.504 -9.400 -13.656 1.00 76.50 79 PRO A O 1
ATOM 670 N N . SER A 1 80 ? 7.589 -9.513 -14.847 1.00 71.50 80 SER A N 1
ATOM 671 C CA . SER A 1 80 ? 6.928 -10.559 -14.045 1.00 71.50 80 SER A CA 1
ATOM 672 C C . SER A 1 80 ? 7.772 -11.812 -13.782 1.00 71.50 80 SER A C 1
ATOM 674 O O . SER A 1 80 ? 7.578 -12.477 -12.764 1.00 71.50 80 SER A O 1
ATOM 676 N N . ASP A 1 81 ? 8.722 -12.118 -14.667 1.00 67.56 81 ASP A N 1
ATOM 677 C CA . ASP A 1 81 ? 9.594 -13.295 -14.566 1.00 67.56 81 ASP A CA 1
ATOM 678 C C . ASP A 1 81 ? 10.828 -13.058 -13.681 1.00 67.56 81 ASP A C 1
ATOM 680 O O . ASP A 1 81 ? 11.609 -13.977 -13.419 1.00 67.56 81 ASP A O 1
ATOM 684 N N . THR A 1 82 ? 11.031 -11.824 -13.215 1.00 69.19 82 THR A N 1
ATOM 685 C CA . THR A 1 82 ? 12.184 -11.477 -12.389 1.00 69.19 82 THR A CA 1
ATOM 686 C C . THR A 1 82 ? 11.935 -11.926 -10.959 1.00 69.19 82 THR A C 1
ATOM 688 O O . THR A 1 82 ? 11.220 -11.284 -10.192 1.00 69.19 82 THR A O 1
ATOM 691 N N . VAL A 1 83 ? 12.558 -13.040 -10.584 1.00 65.56 83 VAL A N 1
ATOM 692 C CA . VAL A 1 83 ? 12.572 -13.510 -9.200 1.00 65.56 83 VAL A CA 1
ATOM 693 C C . VAL A 1 83 ? 13.739 -12.846 -8.483 1.00 65.56 83 VAL A C 1
ATOM 695 O O . VAL A 1 83 ? 14.896 -13.214 -8.690 1.00 65.56 83 VAL A O 1
ATOM 698 N N . PHE A 1 84 ? 13.437 -11.872 -7.628 1.00 66.38 84 PHE A N 1
ATOM 699 C CA . PHE A 1 84 ? 14.387 -11.444 -6.611 1.00 66.38 84 PHE A CA 1
ATOM 700 C C . PHE A 1 84 ? 14.367 -12.459 -5.475 1.00 66.38 84 PHE A C 1
ATOM 702 O O . PHE A 1 84 ? 13.332 -12.679 -4.846 1.00 66.38 84 PHE A O 1
ATOM 709 N N . ASP A 1 85 ? 15.510 -13.095 -5.239 1.00 58.44 85 ASP A N 1
ATOM 710 C CA . ASP A 1 85 ? 15.694 -13.942 -4.069 1.00 58.44 85 ASP A CA 1
ATOM 711 C C . ASP A 1 85 ? 15.581 -13.054 -2.818 1.00 58.44 85 ASP A C 1
ATOM 713 O O . ASP A 1 85 ? 16.289 -12.057 -2.684 1.00 58.44 85 ASP A O 1
ATOM 717 N N . GLU A 1 86 ? 14.655 -13.389 -1.918 1.00 54.44 86 GLU A N 1
ATOM 718 C CA . GLU A 1 86 ? 14.407 -12.662 -0.665 1.00 54.44 86 GLU A CA 1
ATOM 719 C C . GLU A 1 86 ? 15.658 -12.629 0.237 1.00 54.44 86 GLU A C 1
ATOM 721 O O . GLU A 1 86 ? 15.777 -11.769 1.111 1.00 54.44 86 GLU A O 1
ATOM 726 N N . ASN A 1 87 ? 16.631 -13.517 -0.018 1.00 49.91 87 ASN A N 1
ATOM 727 C CA . ASN A 1 87 ? 17.946 -13.529 0.624 1.00 49.91 87 ASN A CA 1
ATOM 728 C C . ASN A 1 87 ? 18.945 -12.527 0.011 1.00 49.91 87 ASN A C 1
ATOM 730 O O . ASN A 1 87 ? 19.998 -12.273 0.600 1.00 49.91 87 ASN A O 1
ATOM 734 N N . VAL A 1 88 ? 18.631 -11.910 -1.135 1.00 49.84 88 VAL A N 1
ATOM 735 C CA . VAL A 1 88 ? 19.396 -10.808 -1.753 1.00 49.84 88 VAL A CA 1
ATOM 736 C C . VAL A 1 88 ? 18.976 -9.497 -1.094 1.00 49.84 88 VAL A C 1
ATOM 738 O O . VAL A 1 88 ? 18.549 -8.535 -1.722 1.00 49.84 88 VAL A O 1
ATOM 741 N N . ASN A 1 89 ? 19.092 -9.458 0.226 1.00 54.62 89 ASN A N 1
ATOM 742 C CA . ASN A 1 89 ? 19.047 -8.226 0.987 1.00 54.62 89 ASN A CA 1
ATOM 743 C C . ASN A 1 89 ? 20.459 -7.981 1.510 1.00 54.62 89 ASN A C 1
ATOM 745 O O . ASN A 1 89 ? 20.785 -8.405 2.624 1.00 54.62 89 ASN A O 1
ATOM 749 N N . PRO A 1 90 ? 21.362 -7.385 0.712 1.00 46.38 90 PRO A N 1
ATOM 750 C CA . PRO A 1 90 ? 22.697 -7.111 1.199 1.00 46.38 90 PRO A CA 1
ATOM 751 C C . PRO A 1 90 ? 22.556 -6.086 2.334 1.00 46.38 90 PRO A C 1
ATOM 753 O O . PRO A 1 90 ? 22.386 -4.898 2.090 1.00 46.38 90 PRO A O 1
ATOM 756 N N . LYS A 1 91 ? 22.648 -6.578 3.581 1.00 53.34 91 LYS A N 1
ATOM 757 C CA . LYS A 1 91 ? 22.686 -5.842 4.864 1.00 53.34 91 LYS A CA 1
ATOM 758 C C . LYS A 1 91 ? 21.359 -5.499 5.569 1.00 53.34 91 LYS A C 1
ATOM 760 O O . LYS A 1 91 ? 21.409 -4.731 6.525 1.00 53.34 91 LYS A O 1
ATOM 765 N N . ASN A 1 92 ? 20.208 -6.075 5.207 1.00 65.50 92 ASN A N 1
ATOM 766 C CA . ASN A 1 92 ? 18.917 -5.787 5.878 1.00 65.50 92 ASN A CA 1
ATOM 767 C C . ASN A 1 92 ? 18.529 -4.288 5.899 1.00 65.50 92 ASN A C 1
ATOM 769 O O . ASN A 1 92 ? 17.809 -3.834 6.789 1.00 65.50 92 ASN A O 1
ATOM 773 N N . GLU A 1 93 ? 19.013 -3.494 4.941 1.00 77.50 93 GLU A N 1
ATOM 774 C CA . GLU A 1 93 ? 18.786 -2.040 4.906 1.00 77.50 93 GLU A CA 1
ATOM 775 C C . GLU A 1 93 ? 17.401 -1.672 4.342 1.00 77.50 93 GLU A C 1
ATOM 777 O O . GLU A 1 93 ? 16.872 -0.591 4.621 1.00 77.50 93 GLU A O 1
ATOM 782 N N . VAL A 1 94 ? 16.800 -2.579 3.564 1.00 83.19 94 VAL A N 1
ATOM 783 C CA . VAL A 1 94 ? 15.508 -2.391 2.895 1.00 83.19 94 VAL A CA 1
ATOM 784 C C . VAL A 1 94 ? 14.654 -3.642 3.082 1.00 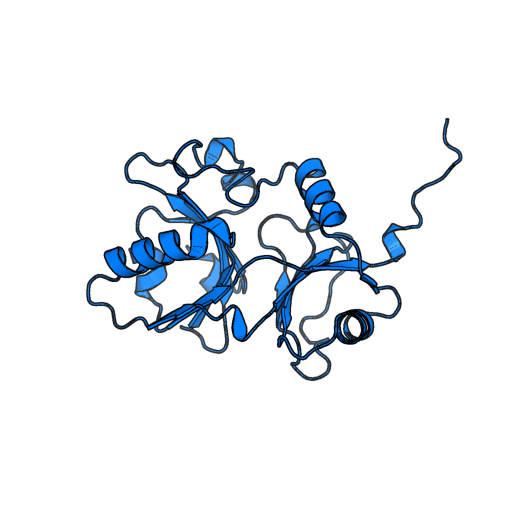83.19 94 VAL A C 1
ATOM 786 O O . VAL A 1 94 ? 15.134 -4.752 2.905 1.00 83.19 94 VAL A O 1
ATOM 789 N N . ASN A 1 95 ? 13.378 -3.487 3.427 1.00 85.81 95 ASN A N 1
ATOM 790 C CA . ASN A 1 95 ? 12.427 -4.600 3.434 1.00 85.81 95 ASN A CA 1
ATOM 791 C C . ASN A 1 95 ? 11.723 -4.657 2.083 1.00 85.81 95 ASN A C 1
ATOM 793 O O . ASN A 1 95 ? 11.216 -3.635 1.627 1.00 85.81 95 ASN A O 1
ATOM 797 N N . MET A 1 96 ? 11.672 -5.830 1.464 1.00 86.56 96 MET A N 1
ATOM 798 C CA . MET A 1 96 ? 11.095 -6.026 0.138 1.00 86.56 96 MET A CA 1
ATOM 799 C C . MET A 1 96 ? 9.912 -6.984 0.214 1.00 86.56 96 MET A C 1
ATOM 801 O O . MET A 1 96 ? 9.990 -8.032 0.845 1.00 86.56 96 MET A O 1
ATOM 805 N N . PHE A 1 97 ? 8.818 -6.621 -0.446 1.00 87.19 97 PHE A N 1
ATOM 806 C CA . PHE A 1 97 ? 7.592 -7.405 -0.511 1.00 87.19 97 PHE A CA 1
ATOM 807 C C . PHE A 1 97 ? 7.138 -7.477 -1.956 1.00 87.19 97 PHE A C 1
ATOM 809 O O . PHE A 1 97 ? 7.071 -6.451 -2.622 1.00 87.19 97 PHE A O 1
ATOM 816 N N . LYS A 1 98 ? 6.779 -8.655 -2.453 1.00 88.50 98 LYS A N 1
ATOM 817 C CA . LYS A 1 98 ? 6.110 -8.744 -3.753 1.00 88.50 98 LYS A CA 1
ATOM 818 C C . LYS A 1 98 ? 4.772 -7.998 -3.700 1.00 88.50 98 LYS A C 1
ATOM 820 O O . LYS A 1 98 ? 4.079 -8.088 -2.684 1.00 88.50 98 LYS A O 1
ATOM 825 N N . ASP A 1 99 ? 4.415 -7.259 -4.753 1.00 91.31 99 ASP A N 1
ATOM 826 C CA . ASP A 1 99 ? 3.113 -6.594 -4.797 1.00 91.31 99 ASP A CA 1
ATOM 827 C C . ASP A 1 99 ? 2.000 -7.658 -4.823 1.00 91.31 99 ASP A C 1
ATOM 829 O O . ASP A 1 99 ? 1.965 -8.492 -5.730 1.00 91.31 99 ASP A O 1
ATOM 833 N N . PRO A 1 100 ? 1.097 -7.683 -3.829 1.00 91.31 100 PRO A N 1
ATOM 834 C CA . PRO A 1 100 ? 0.107 -8.746 -3.711 1.00 91.31 100 PRO A CA 1
ATOM 835 C C . PRO A 1 100 ? -1.054 -8.608 -4.705 1.00 91.31 100 PRO A C 1
ATOM 837 O O . PRO A 1 100 ? -1.905 -9.493 -4.737 1.00 91.31 100 PRO A O 1
ATOM 840 N N . ARG A 1 101 ? -1.132 -7.514 -5.480 1.00 92.50 101 ARG A N 1
ATOM 841 C CA . ARG A 1 101 ? -2.230 -7.277 -6.430 1.00 92.50 101 ARG A CA 1
ATOM 842 C C . ARG A 1 101 ? -1.978 -7.937 -7.776 1.00 92.50 101 ARG A C 1
ATOM 844 O O . ARG A 1 101 ? -2.860 -8.620 -8.277 1.00 92.50 101 ARG A O 1
ATOM 851 N N . LEU A 1 102 ? -0.798 -7.709 -8.357 1.00 91.12 102 LEU A N 1
ATOM 852 C CA . LEU A 1 102 ? -0.372 -8.257 -9.648 1.00 91.12 102 LEU A CA 1
ATOM 853 C C . LEU A 1 102 ? 1.148 -8.422 -9.672 1.00 91.12 102 LEU A C 1
ATOM 855 O O . LEU A 1 102 ? 1.874 -7.534 -9.231 1.00 91.12 102 LEU A O 1
ATOM 859 N N . ASN A 1 103 ? 1.625 -9.508 -10.285 1.00 88.75 103 ASN A N 1
ATOM 860 C CA . ASN A 1 103 ? 3.060 -9.744 -10.479 1.00 88.75 103 ASN A CA 1
ATOM 861 C C . ASN A 1 103 ? 3.722 -8.642 -11.325 1.00 88.75 103 ASN A C 1
ATOM 863 O O . ASN A 1 103 ? 4.841 -8.240 -11.023 1.00 88.75 103 ASN A O 1
ATOM 867 N N . ASP A 1 104 ? 3.001 -8.104 -12.316 1.00 89.94 104 ASP A N 1
ATOM 868 C CA . ASP A 1 104 ? 3.493 -7.056 -13.224 1.00 89.94 104 ASP A CA 1
ATOM 869 C C . ASP A 1 104 ? 3.746 -5.704 -12.532 1.00 89.94 104 ASP A C 1
ATOM 871 O O . ASP A 1 104 ? 4.369 -4.819 -13.113 1.00 89.94 104 ASP A O 1
ATOM 875 N N . LEU A 1 105 ? 3.269 -5.518 -11.294 1.00 89.44 105 LEU A N 1
ATOM 876 C CA . LEU A 1 105 ? 3.565 -4.326 -10.490 1.00 89.44 105 LEU A CA 1
ATOM 877 C C . LEU A 1 105 ? 4.906 -4.431 -9.748 1.00 89.44 105 LEU A C 1
ATOM 879 O O . LEU A 1 105 ? 5.351 -3.448 -9.155 1.00 89.44 105 LEU A O 1
ATOM 883 N N . GLY A 1 106 ? 5.550 -5.600 -9.787 1.00 90.31 106 GLY A N 1
ATOM 884 C CA . GLY A 1 106 ? 6.854 -5.842 -9.188 1.00 90.31 106 GLY A CA 1
ATOM 885 C C . GLY A 1 106 ? 6.808 -5.932 -7.6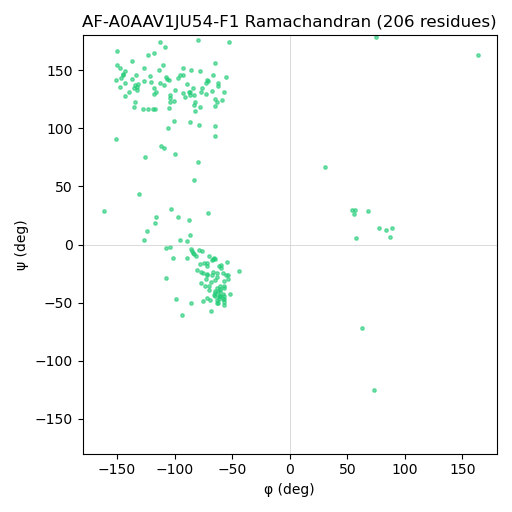63 1.00 90.31 106 GLY A C 1
ATOM 886 O O . GLY A 1 106 ? 6.092 -6.757 -7.087 1.00 90.31 106 GLY A O 1
ATOM 887 N N . TYR A 1 107 ? 7.622 -5.111 -7.002 1.00 89.25 107 TYR A N 1
ATOM 888 C CA . TYR A 1 107 ? 7.879 -5.187 -5.565 1.00 89.25 107 TYR A CA 1
ATOM 889 C C . TYR A 1 107 ? 7.642 -3.849 -4.857 1.00 89.25 107 TYR A C 1
ATOM 891 O O . TYR A 1 107 ? 7.819 -2.767 -5.414 1.00 89.25 107 TYR A O 1
ATOM 899 N N . ARG A 1 108 ? 7.287 -3.927 -3.577 1.00 90.06 108 ARG A N 1
ATOM 900 C CA . ARG A 1 108 ? 7.208 -2.819 -2.628 1.00 90.06 108 ARG A CA 1
ATOM 901 C C . ARG A 1 108 ? 8.399 -2.855 -1.691 1.00 90.06 108 ARG A C 1
ATOM 903 O O . ARG A 1 108 ? 8.652 -3.871 -1.046 1.00 90.06 108 ARG A O 1
ATOM 910 N N . LEU A 1 109 ? 9.116 -1.742 -1.608 1.00 89.19 109 LEU A N 1
ATOM 911 C CA . LEU A 1 109 ? 10.302 -1.604 -0.772 1.00 89.19 109 LEU A CA 1
ATOM 912 C C . LEU A 1 109 ? 10.047 -0.621 0.360 1.00 89.19 109 LEU A C 1
ATOM 914 O O . LEU A 1 109 ? 9.479 0.443 0.141 1.00 89.19 109 LEU A O 1
ATOM 918 N N . ILE A 1 110 ? 10.527 -0.938 1.555 1.00 88.19 110 ILE A N 1
ATOM 919 C CA . ILE A 1 110 ? 10.442 -0.074 2.729 1.00 88.19 110 ILE A CA 1
ATOM 920 C C . ILE A 1 110 ? 11.856 0.161 3.249 1.00 88.19 110 ILE A C 1
ATOM 922 O O . ILE A 1 110 ? 12.526 -0.778 3.680 1.00 88.19 110 ILE A O 1
ATOM 926 N N . SER A 1 111 ? 12.307 1.412 3.222 1.00 89.88 111 SER A N 1
ATOM 927 C CA . SER A 1 111 ? 13.669 1.807 3.591 1.00 89.88 111 SER A CA 1
ATOM 928 C C . SER A 1 111 ? 13.676 2.857 4.700 1.00 89.88 111 SER A C 1
ATOM 930 O O . SER A 1 111 ? 12.684 3.549 4.933 1.00 89.88 111 SER A O 1
ATOM 932 N N . ALA A 1 112 ? 14.822 3.041 5.357 1.00 88.25 112 ALA A N 1
ATOM 933 C CA . ALA A 1 112 ? 15.030 4.200 6.219 1.00 88.25 112 ALA A CA 1
ATOM 934 C C . ALA A 1 112 ? 15.063 5.511 5.388 1.00 88.25 112 ALA A C 1
ATOM 936 O O . ALA A 1 112 ? 15.591 5.510 4.271 1.00 88.25 112 ALA A O 1
ATOM 937 N N . PRO A 1 113 ? 14.574 6.652 5.914 1.00 85.00 113 PRO A N 1
ATOM 938 C CA . PRO A 1 113 ? 14.573 7.939 5.216 1.00 85.00 113 PRO A CA 1
ATOM 939 C C . PRO A 1 113 ? 15.965 8.476 4.890 1.00 85.00 113 PRO A C 1
ATOM 941 O O . PRO A 1 113 ? 16.100 9.277 3.965 1.00 85.00 113 PRO A O 1
ATOM 944 N N . SER A 1 114 ? 16.967 8.053 5.667 1.00 88.00 114 SER A N 1
ATOM 945 C CA . SER A 1 114 ? 18.376 8.419 5.524 1.00 88.00 114 SER A CA 1
ATOM 946 C C . SER A 1 114 ? 19.073 7.732 4.350 1.00 88.00 114 SER A C 1
ATOM 948 O O . SER A 1 114 ? 20.156 8.167 3.968 1.00 88.00 114 SER A O 1
ATOM 950 N N . LEU A 1 115 ? 18.489 6.669 3.787 1.00 87.12 115 LEU A N 1
ATOM 951 C CA . LEU A 1 115 ? 19.049 5.991 2.621 1.00 87.12 115 LEU A CA 1
ATOM 952 C C . LEU A 1 115 ? 18.766 6.809 1.360 1.00 87.12 115 LEU A C 1
ATOM 954 O O . LEU A 1 115 ? 17.639 7.257 1.131 1.00 87.12 115 LEU A O 1
ATOM 958 N N . SER A 1 116 ? 19.808 7.019 0.556 1.00 86.38 116 SER A N 1
ATOM 959 C CA . SER A 1 116 ? 19.689 7.728 -0.714 1.00 86.38 116 SER A CA 1
ATOM 960 C C . SER A 1 116 ? 19.095 6.820 -1.786 1.00 86.38 116 SER A C 1
ATOM 962 O O . SER A 1 116 ? 19.310 5.609 -1.799 1.00 86.38 116 SER A O 1
ATOM 964 N N . GLU A 1 117 ? 18.371 7.421 -2.722 1.00 84.62 117 GLU A N 1
ATOM 965 C CA . GLU A 1 117 ? 17.699 6.701 -3.811 1.00 84.62 117 GLU A CA 1
ATOM 966 C C . GLU A 1 117 ? 18.721 5.955 -4.678 1.00 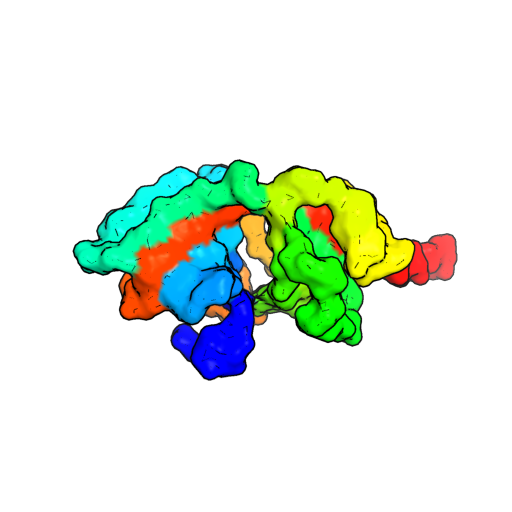84.62 117 GLU A C 1
ATOM 968 O O . GLU A 1 117 ? 18.535 4.799 -5.035 1.00 84.62 117 GLU A O 1
ATOM 973 N N . ILE A 1 118 ? 19.867 6.591 -4.931 1.00 84.94 118 ILE A N 1
ATOM 974 C CA . ILE A 1 118 ? 20.983 6.011 -5.686 1.00 84.94 118 ILE A CA 1
ATOM 975 C C . ILE A 1 118 ? 21.540 4.772 -4.968 1.00 84.94 118 ILE A C 1
ATOM 977 O O . ILE A 1 118 ? 21.842 3.763 -5.607 1.00 84.94 118 ILE A O 1
ATOM 981 N N . HIS A 1 119 ? 21.654 4.821 -3.635 1.00 85.75 119 HIS A N 1
ATOM 982 C CA . HIS A 1 119 ? 22.115 3.681 -2.839 1.00 85.75 119 HIS A CA 1
ATOM 983 C C . HIS A 1 119 ? 21.136 2.509 -2.920 1.00 85.75 119 HIS A C 1
ATOM 985 O O . HIS A 1 119 ? 21.554 1.377 -3.150 1.00 85.75 119 HIS A O 1
ATOM 991 N N . ILE A 1 120 ? 19.834 2.776 -2.813 1.00 84.25 120 ILE A N 1
ATOM 992 C CA . ILE A 1 120 ? 18.804 1.740 -2.955 1.00 84.25 120 ILE A CA 1
ATOM 993 C C . ILE A 1 120 ? 18.834 1.147 -4.374 1.00 84.25 120 ILE A C 1
ATOM 995 O O . ILE A 1 120 ? 18.902 -0.070 -4.514 1.00 84.25 120 ILE A O 1
ATOM 999 N N . ALA A 1 121 ? 18.883 1.976 -5.421 1.00 83.38 121 ALA A N 1
ATOM 1000 C CA . ALA A 1 121 ? 18.964 1.510 -6.808 1.00 83.38 121 ALA A CA 1
ATOM 1001 C C . ALA A 1 121 ? 20.191 0.608 -7.038 1.00 83.38 121 ALA A C 1
ATOM 1003 O O . ALA A 1 121 ? 20.058 -0.518 -7.509 1.00 83.38 121 ALA A O 1
ATOM 1004 N N . SER A 1 122 ? 21.377 1.053 -6.613 1.00 82.62 122 SER A N 1
ATOM 1005 C CA . SER A 1 122 ? 22.615 0.261 -6.721 1.00 82.62 122 SER A CA 1
ATOM 1006 C C . SER A 1 122 ? 22.601 -1.037 -5.907 1.00 82.62 122 SER A C 1
ATOM 1008 O O . SER A 1 122 ? 23.254 -2.003 -6.300 1.00 82.62 122 SER A O 1
ATOM 1010 N N . THR A 1 123 ? 21.846 -1.072 -4.806 1.00 80.50 123 THR A N 1
ATOM 1011 C CA . THR A 1 123 ? 21.631 -2.273 -3.990 1.00 80.50 123 THR A CA 1
ATOM 1012 C C . THR A 1 123 ? 20.758 -3.296 -4.717 1.00 80.50 123 THR A C 1
ATOM 1014 O O . THR A 1 123 ? 21.034 -4.492 -4.651 1.00 80.50 123 THR A O 1
ATOM 1017 N N . LEU A 1 124 ? 19.735 -2.831 -5.439 1.00 79.00 124 LEU A N 1
ATOM 1018 C CA . LEU A 1 124 ? 18.825 -3.680 -6.211 1.00 79.00 124 LEU A CA 1
ATOM 1019 C C . LEU A 1 124 ? 19.480 -4.222 -7.489 1.00 79.00 124 LEU A C 1
ATOM 1021 O O . LEU A 1 124 ? 19.218 -5.353 -7.889 1.00 79.00 124 LEU A O 1
ATOM 1025 N N . GLY A 1 125 ? 20.342 -3.437 -8.137 1.00 76.19 125 GLY A N 1
ATOM 1026 C CA . GLY A 1 125 ? 21.085 -3.889 -9.307 1.00 76.19 125 GLY A CA 1
ATOM 1027 C C . GLY A 1 125 ? 21.702 -2.756 -10.118 1.00 76.19 125 GLY A C 1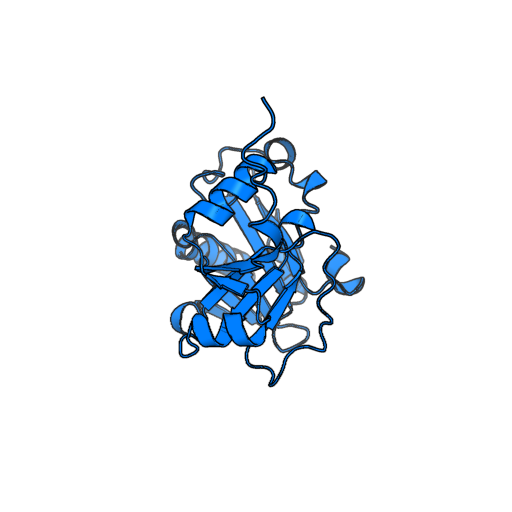
ATOM 1028 O O . GLY A 1 125 ? 21.320 -1.595 -10.020 1.00 76.19 125 GLY A O 1
ATOM 1029 N N . LYS A 1 126 ? 22.669 -3.104 -10.973 1.00 66.81 126 LYS A N 1
ATOM 1030 C CA . LYS A 1 126 ? 23.358 -2.134 -11.849 1.00 66.81 126 LYS A CA 1
ATOM 1031 C C . LYS A 1 126 ? 22.451 -1.534 -12.921 1.00 66.81 126 LYS A C 1
ATOM 1033 O O . LYS A 1 126 ? 22.716 -0.439 -13.400 1.00 66.81 126 LYS A O 1
ATOM 1038 N N . ASP A 1 127 ? 21.392 -2.251 -13.260 1.00 76.81 127 ASP A N 1
ATOM 1039 C CA . ASP A 1 127 ? 20.412 -1.865 -14.259 1.00 76.81 127 ASP A CA 1
ATOM 1040 C C . ASP A 1 127 ? 19.195 -1.206 -13.597 1.00 76.81 127 ASP A C 1
ATOM 1042 O O . ASP A 1 127 ? 18.122 -1.263 -14.162 1.00 76.81 127 ASP A O 1
ATOM 1046 N N . VAL A 1 128 ? 19.278 -0.620 -12.400 1.00 78.50 128 VAL A N 1
ATOM 1047 C CA . VAL A 1 128 ? 18.124 0.063 -11.787 1.00 78.50 128 VAL A CA 1
ATOM 1048 C C . VAL A 1 128 ? 18.245 1.569 -11.972 1.00 78.50 128 VAL A C 1
ATOM 1050 O O . VAL A 1 128 ? 19.224 2.194 -11.572 1.00 78.50 128 VAL A O 1
ATOM 1053 N N . THR A 1 129 ? 17.226 2.153 -12.585 1.00 81.31 129 THR A N 1
ATOM 1054 C CA . THR A 1 129 ? 17.059 3.586 -12.804 1.00 81.31 129 THR A CA 1
ATOM 1055 C C . THR A 1 129 ? 15.965 4.127 -11.899 1.00 81.31 129 THR A C 1
ATOM 1057 O O . THR A 1 129 ? 14.954 3.473 -11.658 1.00 81.31 129 THR A O 1
ATOM 1060 N N . ILE A 1 130 ? 16.151 5.344 -11.410 1.00 79.44 130 ILE A N 1
ATOM 1061 C CA . ILE A 1 130 ? 15.115 6.069 -10.673 1.00 79.44 130 ILE A CA 1
ATOM 1062 C C . ILE A 1 130 ? 14.275 6.816 -11.706 1.00 79.44 130 ILE A C 1
ATOM 1064 O O . ILE A 1 130 ? 14.840 7.475 -12.581 1.00 79.44 130 ILE A O 1
ATOM 1068 N N . ASP A 1 131 ? 12.955 6.692 -11.614 1.00 76.06 131 ASP A N 1
ATOM 1069 C CA . ASP A 1 131 ? 12.014 7.361 -12.515 1.00 76.06 131 ASP A CA 1
ATOM 1070 C C . ASP A 1 131 ? 11.110 8.322 -11.728 1.00 76.06 131 ASP A C 1
ATOM 1072 O O . ASP A 1 131 ? 11.030 8.292 -10.496 1.00 76.06 131 ASP A O 1
ATOM 1076 N N . SER A 1 132 ? 10.443 9.205 -12.461 1.00 71.69 132 SER A N 1
ATOM 1077 C CA . SER A 1 132 ? 9.393 10.088 -11.968 1.00 71.69 132 SER A CA 1
ATOM 1078 C C . SER A 1 132 ? 8.161 9.314 -11.490 1.00 71.69 132 SER A C 1
ATOM 1080 O O . SER A 1 132 ? 7.885 8.214 -11.958 1.00 71.69 132 SER A O 1
ATOM 1082 N N . GLU A 1 133 ? 7.371 9.927 -10.598 1.00 65.75 133 GLU A N 1
ATOM 1083 C CA . GLU A 1 133 ? 6.168 9.305 -10.019 1.00 65.75 133 GLU A CA 1
ATOM 1084 C C . GLU A 1 133 ? 5.099 8.915 -11.073 1.00 65.75 133 GLU A C 1
ATOM 1086 O O . GLU A 1 133 ? 4.231 8.063 -10.840 1.00 65.75 133 GLU A O 1
ATOM 1091 N N . ASP A 1 134 ? 5.164 9.524 -12.255 1.00 77.81 134 ASP A N 1
ATOM 1092 C CA . ASP A 1 134 ? 4.216 9.295 -13.339 1.00 77.81 134 ASP A CA 1
ATOM 1093 C C . ASP A 1 134 ? 4.388 7.913 -13.991 1.00 77.81 134 ASP A C 1
ATOM 1095 O O . ASP A 1 134 ? 3.408 7.360 -14.497 1.00 77.81 134 ASP A O 1
ATOM 1099 N N . GLY A 1 135 ? 5.583 7.311 -13.930 1.00 84.00 135 GLY A N 1
ATOM 1100 C CA . GLY A 1 135 ? 5.880 6.016 -14.553 1.00 84.00 135 GLY A CA 1
ATOM 1101 C C . GLY A 1 135 ? 5.044 4.871 -13.973 1.00 84.00 135 GLY A C 1
ATOM 1102 O O . GLY A 1 135 ? 4.360 4.141 -14.696 1.00 84.00 135 GLY A O 1
ATOM 1103 N N . TYR A 1 136 ? 5.008 4.745 -12.649 1.00 86.44 136 TYR A N 1
ATOM 1104 C CA . TYR A 1 136 ? 4.171 3.757 -11.962 1.00 86.44 136 TYR A CA 1
ATOM 1105 C C . TYR A 1 136 ? 2.681 4.090 -12.053 1.00 86.44 136 TYR A C 1
ATOM 1107 O O . TYR A 1 136 ? 1.866 3.176 -12.176 1.00 86.44 136 TYR A O 1
ATOM 1115 N N . LYS A 1 137 ? 2.293 5.378 -12.015 1.00 88.44 137 LYS A N 1
ATOM 1116 C CA . LYS A 1 137 ? 0.885 5.774 -12.215 1.00 88.44 137 LYS A CA 1
ATOM 1117 C C . LYS A 1 137 ? 0.408 5.324 -13.597 1.00 88.44 137 LYS A C 1
ATOM 1119 O O . LYS A 1 137 ? -0.653 4.711 -13.705 1.00 88.44 137 LYS A O 1
ATOM 1124 N N . TYR A 1 138 ? 1.225 5.538 -14.626 1.00 90.31 138 TYR A N 1
ATOM 1125 C CA . TYR A 1 138 ? 0.965 5.059 -15.977 1.00 90.31 138 TYR A CA 1
ATOM 1126 C C . TYR A 1 138 ? 0.888 3.528 -16.048 1.00 90.31 138 TYR A C 1
ATOM 1128 O O . TYR A 1 138 ? -0.069 2.999 -16.615 1.00 90.31 138 TYR A O 1
ATOM 1136 N N . LEU A 1 139 ? 1.836 2.805 -15.439 1.00 90.25 139 LEU A N 1
ATOM 1137 C CA . LEU A 1 139 ? 1.810 1.338 -15.403 1.00 90.25 139 LEU A CA 1
ATOM 1138 C C . LEU A 1 139 ? 0.519 0.812 -14.765 1.00 90.25 139 LEU A C 1
ATOM 1140 O O . LEU A 1 139 ? -0.144 -0.053 -15.335 1.00 90.25 139 LEU A O 1
ATOM 1144 N N . ARG A 1 140 ? 0.124 1.366 -13.615 1.00 93.06 140 ARG A N 1
ATOM 1145 C CA . ARG A 1 140 ? -1.130 1.011 -12.943 1.00 93.06 140 ARG A CA 1
ATOM 1146 C C . ARG A 1 140 ? -2.342 1.227 -13.842 1.00 93.06 140 ARG A C 1
ATOM 1148 O O . ARG A 1 140 ? -3.186 0.342 -13.928 1.00 93.06 140 ARG A O 1
ATOM 1155 N N . TYR A 1 141 ? -2.413 2.356 -14.547 1.00 93.06 141 TYR A N 1
ATOM 1156 C CA . TYR A 1 141 ? -3.501 2.625 -15.490 1.00 93.06 141 TYR A CA 1
ATOM 1157 C C . TYR A 1 141 ? -3.505 1.665 -16.674 1.00 93.06 141 TYR A C 1
ATOM 1159 O O . TYR A 1 141 ? -4.567 1.166 -17.041 1.00 93.06 141 TYR A O 1
ATOM 1167 N N . LYS A 1 142 ? -2.332 1.329 -17.217 1.00 93.62 142 LYS A N 1
ATOM 1168 C CA . LYS A 1 142 ? -2.199 0.320 -18.272 1.00 93.62 142 LYS A CA 1
ATOM 1169 C C . LYS A 1 142 ? -2.694 -1.058 -17.816 1.00 93.62 142 LYS A C 1
ATOM 1171 O O . LYS A 1 142 ? -3.314 -1.765 -18.604 1.00 93.62 142 LYS A O 1
ATOM 1176 N N . LEU A 1 143 ? -2.437 -1.425 -16.560 1.00 92.44 143 LEU A N 1
ATOM 1177 C CA . LEU A 1 143 ? -2.859 -2.696 -15.961 1.00 92.44 143 LEU A CA 1
ATOM 1178 C C . LEU A 1 143 ? -4.284 -2.664 -15.377 1.00 92.44 143 LEU A C 1
ATOM 1180 O O . LEU A 1 143 ? -4.764 -3.685 -14.892 1.00 92.44 143 LEU A O 1
ATOM 1184 N N . GLY A 1 144 ? -4.966 -1.514 -15.393 1.00 93.56 144 GLY A N 1
ATOM 1185 C CA . GLY A 1 144 ? -6.301 -1.367 -14.806 1.00 93.56 144 GLY A CA 1
ATOM 1186 C C . GLY A 1 144 ? -6.331 -1.473 -13.275 1.00 93.56 144 GLY A C 1
ATOM 1187 O O . GLY A 1 144 ? -7.338 -1.899 -12.710 1.00 93.56 144 GLY A O 1
ATOM 1188 N N . VAL A 1 145 ? -5.241 -1.101 -12.595 1.00 94.81 145 VAL A N 1
ATOM 1189 C CA . VAL A 1 145 ? -5.114 -1.158 -11.130 1.00 94.81 145 VAL A CA 1
ATOM 1190 C C . VAL A 1 145 ? -5.332 0.219 -10.512 1.00 94.81 145 VAL A C 1
ATOM 1192 O O . VAL A 1 145 ? -4.465 1.095 -10.547 1.00 94.81 145 VAL A O 1
ATOM 1195 N N . SER A 1 146 ? -6.487 0.400 -9.882 1.00 93.62 146 SER A N 1
ATOM 1196 C CA . SER A 1 146 ? -6.800 1.600 -9.105 1.00 93.62 146 SER A CA 1
ATOM 1197 C C . SER A 1 146 ? -6.002 1.653 -7.800 1.00 93.62 146 SER A C 1
ATOM 1199 O O . SER A 1 146 ? -5.862 0.634 -7.119 1.00 93.62 146 SER A O 1
ATOM 1201 N N . GLU A 1 147 ? -5.526 2.837 -7.415 1.00 92.75 147 GLU A N 1
ATOM 1202 C CA . GLU A 1 147 ? -4.861 3.032 -6.126 1.00 92.75 147 GLU A CA 1
ATOM 1203 C C . GLU A 1 147 ? -5.108 4.438 -5.563 1.00 92.75 147 GLU A C 1
ATOM 1205 O O . GLU A 1 147 ? -4.916 5.452 -6.244 1.00 92.75 147 GLU A O 1
ATOM 1210 N N . GLY A 1 148 ? -5.409 4.506 -4.269 1.00 90.12 148 GLY A N 1
ATOM 1211 C CA . GLY A 1 148 ? -5.553 5.747 -3.522 1.00 90.12 148 GLY A CA 1
ATOM 1212 C C . GLY A 1 148 ? -6.843 6.512 -3.805 1.00 90.12 148 GLY A C 1
ATOM 1213 O O . GLY A 1 148 ? -7.677 6.136 -4.621 1.00 90.12 148 GLY A O 1
ATOM 1214 N N . SER A 1 149 ? -7.000 7.636 -3.111 1.00 89.81 149 SER A N 1
ATOM 1215 C CA . SER A 1 149 ? -8.255 8.394 -3.023 1.00 89.81 149 SER A CA 1
ATOM 1216 C C . SER A 1 149 ? -8.663 9.137 -4.298 1.00 89.81 149 SER A C 1
ATOM 1218 O O . SER A 1 149 ? -9.810 9.565 -4.406 1.00 89.81 149 SER A O 1
ATOM 1220 N N . GLU A 1 150 ? -7.735 9.316 -5.240 1.00 90.94 150 GLU A N 1
ATOM 1221 C CA . GLU A 1 150 ? -8.011 9.896 -6.561 1.00 90.94 150 GLU A CA 1
ATOM 1222 C C . GLU A 1 150 ? -8.729 8.883 -7.459 1.00 90.94 150 GLU A C 1
ATOM 1224 O O . GLU A 1 150 ? -9.779 9.199 -8.013 1.00 90.94 150 GLU A O 1
ATOM 1229 N N . ASP A 1 151 ? -8.205 7.655 -7.533 1.00 92.50 151 ASP A N 1
ATOM 1230 C CA . ASP A 1 151 ? -8.800 6.567 -8.314 1.00 92.50 151 ASP A CA 1
ATOM 1231 C C . ASP A 1 151 ? -10.017 5.958 -7.580 1.00 92.50 151 ASP A C 1
ATOM 1233 O O . ASP A 1 151 ? -10.985 5.530 -8.208 1.00 92.50 151 ASP A O 1
ATOM 1237 N N . LEU A 1 152 ? -9.979 5.936 -6.240 1.00 92.75 152 LEU A N 1
ATOM 1238 C CA . LEU A 1 152 ?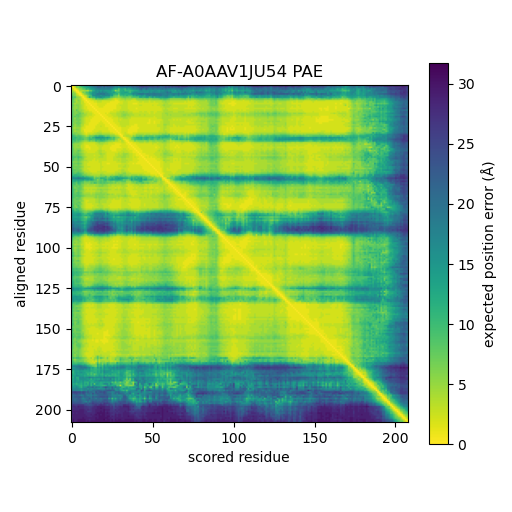 -10.978 5.338 -5.348 1.00 92.75 152 LEU A CA 1
ATOM 1239 C C . LEU A 1 152 ? -11.492 6.346 -4.303 1.00 92.75 152 LEU A C 1
ATOM 1241 O O . LEU A 1 152 ? -11.135 6.259 -3.121 1.00 92.75 152 LEU A O 1
ATOM 1245 N N . PRO A 1 153 ? -12.352 7.307 -4.688 1.00 94.50 153 PRO A N 1
ATOM 1246 C CA . PRO A 1 153 ? -12.928 8.241 -3.731 1.00 94.50 153 PRO A CA 1
ATOM 1247 C C . PRO A 1 153 ? -13.680 7.511 -2.594 1.00 94.50 153 PRO A C 1
ATOM 1249 O O . PRO A 1 153 ? -14.510 6.633 -2.850 1.00 94.50 153 PRO A O 1
ATOM 1252 N N . PRO A 1 154 ? -13.447 7.853 -1.312 1.00 94.25 154 PRO A N 1
ATOM 1253 C CA . PRO A 1 154 ? -14.052 7.118 -0.205 1.00 94.25 154 PRO A CA 1
ATOM 1254 C C . PRO A 1 154 ? -15.588 7.118 -0.237 1.00 94.25 154 PRO A C 1
ATOM 1256 O O . PRO A 1 154 ? -16.241 8.161 -0.204 1.00 94.25 154 PRO A O 1
ATOM 1259 N N . GLY A 1 155 ? -16.181 5.927 -0.219 1.00 94.44 155 GLY A N 1
ATOM 1260 C CA . GLY A 1 155 ? -17.622 5.709 -0.149 1.00 94.44 155 GLY A CA 1
ATOM 1261 C C . GLY A 1 155 ? -18.353 5.789 -1.491 1.00 94.44 155 GLY A C 1
ATOM 1262 O O . GLY A 1 155 ? -19.590 5.841 -1.482 1.00 94.44 155 GLY A O 1
ATOM 1263 N N . THR A 1 156 ? -17.643 5.788 -2.623 1.00 95.62 156 THR A N 1
ATOM 1264 C CA . THR A 1 156 ? -18.261 5.797 -3.959 1.00 95.62 156 THR A CA 1
ATOM 1265 C C . THR A 1 156 ? -18.438 4.393 -4.515 1.00 95.62 156 THR A C 1
ATOM 1267 O O . THR A 1 156 ? -19.580 3.985 -4.723 1.00 95.62 156 THR A O 1
ATOM 1270 N N . SER A 1 157 ? -17.340 3.659 -4.683 1.00 94.38 157 SER A N 1
ATOM 1271 C CA . SER A 1 157 ? -17.303 2.408 -5.445 1.00 94.38 157 SER A CA 1
ATOM 1272 C C . SER A 1 157 ? -17.519 1.170 -4.574 1.00 94.38 157 SER A C 1
ATOM 1274 O O . SER A 1 157 ? -17.189 1.150 -3.379 1.00 94.38 157 SER A O 1
ATOM 1276 N N . PHE A 1 158 ? -18.056 0.114 -5.177 1.00 94.50 158 PHE A N 1
ATOM 1277 C CA . PHE A 1 158 ? -18.078 -1.228 -4.604 1.00 94.50 158 PHE A CA 1
ATOM 1278 C C . PHE A 1 158 ? -16.780 -1.982 -4.927 1.00 94.50 158 PHE A C 1
ATOM 1280 O O . PHE A 1 158 ? -16.206 -1.771 -5.990 1.00 94.50 158 PHE A O 1
ATOM 1287 N N . PRO A 1 159 ? -16.328 -2.917 -4.072 1.00 93.44 159 PRO A N 1
ATOM 1288 C CA . PRO A 1 159 ? -15.081 -3.652 -4.303 1.00 93.44 159 PRO A CA 1
ATOM 1289 C C . PRO A 1 159 ? -15.019 -4.408 -5.637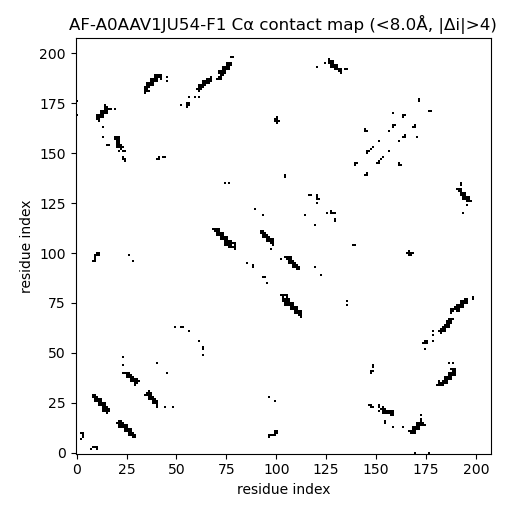 1.00 93.44 159 PRO A C 1
ATOM 1291 O O . PRO A 1 159 ? -13.961 -4.479 -6.252 1.00 93.44 159 PRO A O 1
ATOM 1294 N N . LEU A 1 160 ? -16.148 -4.955 -6.098 1.00 91.81 160 LEU A N 1
ATOM 1295 C CA . LEU A 1 160 ? -16.222 -5.673 -7.376 1.00 91.81 160 LEU A CA 1
ATOM 1296 C C . LEU A 1 160 ? -16.120 -4.735 -8.588 1.00 91.81 160 LEU A C 1
ATOM 1298 O O . LEU A 1 160 ? -15.663 -5.154 -9.640 1.00 91.81 160 LEU A O 1
ATOM 1302 N N . GLU A 1 161 ? -16.502 -3.462 -8.447 1.00 92.88 161 GLU A N 1
ATOM 1303 C CA . GLU A 1 161 ? -16.356 -2.466 -9.523 1.00 92.88 161 GLU A CA 1
ATOM 1304 C C . GLU A 1 161 ? -14.892 -2.066 -9.736 1.00 92.88 161 GLU A C 1
ATOM 1306 O O . GLU A 1 161 ? -14.542 -1.507 -10.770 1.00 92.88 161 GLU A O 1
ATOM 1311 N N . VAL A 1 162 ? -14.042 -2.341 -8.746 1.00 93.12 162 VAL A N 1
ATOM 1312 C CA . VAL A 1 162 ? -12.623 -1.968 -8.723 1.00 93.12 162 VAL A CA 1
ATOM 1313 C C . VAL A 1 162 ? -11.725 -3.206 -8.715 1.00 93.12 162 VAL A C 1
ATOM 1315 O O . VAL A 1 162 ? -10.585 -3.155 -8.260 1.00 93.12 162 VAL A O 1
ATOM 1318 N N . ASN A 1 163 ? -12.256 -4.333 -9.209 1.00 92.88 163 ASN A N 1
ATOM 1319 C CA . ASN A 1 163 ? -11.539 -5.592 -9.414 1.00 92.88 163 ASN A CA 1
ATOM 1320 C C . ASN A 1 163 ? -10.877 -6.150 -8.142 1.00 92.88 163 ASN A C 1
ATOM 1322 O O . ASN A 1 163 ? -9.845 -6.813 -8.217 1.00 92.88 163 ASN A O 1
ATOM 1326 N N . CYS A 1 164 ? -11.436 -5.882 -6.956 1.00 90.25 164 CYS A N 1
ATOM 1327 C CA . CYS A 1 164 ? -10.838 -6.313 -5.690 1.00 90.25 164 CYS A CA 1
ATOM 1328 C C . CYS A 1 164 ? -10.625 -7.835 -5.637 1.00 90.25 164 CYS A C 1
ATOM 1330 O O . CYS A 1 164 ? -9.609 -8.296 -5.133 1.00 90.25 164 CYS A O 1
ATOM 1332 N N . ASP A 1 165 ? -11.554 -8.607 -6.191 1.00 88.88 165 ASP A N 1
ATOM 1333 C CA . ASP A 1 165 ? -11.478 -10.061 -6.324 1.00 88.88 165 ASP A CA 1
ATOM 1334 C C . ASP A 1 165 ? -10.353 -10.520 -7.265 1.00 88.88 165 ASP A C 1
ATOM 1336 O O . ASP A 1 165 ? -9.595 -11.426 -6.911 1.00 88.88 165 ASP A O 1
ATOM 1340 N N . TYR A 1 166 ? -10.192 -9.861 -8.415 1.00 89.94 166 TYR A N 1
ATOM 1341 C CA . TYR A 1 166 ? -9.100 -10.137 -9.356 1.00 89.94 166 TYR A CA 1
ATOM 1342 C C . TYR A 1 166 ? -7.727 -9.729 -8.814 1.00 89.94 166 TYR A C 1
ATOM 1344 O O . TYR A 1 166 ? -6.741 -10.396 -9.103 1.00 89.94 166 TYR A O 1
ATOM 1352 N N . LEU A 1 167 ? -7.661 -8.677 -7.995 1.00 90.00 167 LEU A N 1
ATOM 1353 C CA . LEU A 1 167 ? -6.431 -8.174 -7.370 1.00 90.00 167 LEU A CA 1
ATOM 1354 C C . LEU A 1 167 ? -6.112 -8.867 -6.034 1.00 90.00 167 LEU A C 1
ATOM 1356 O O . LEU A 1 167 ? -5.420 -8.297 -5.188 1.00 90.00 167 LEU A O 1
ATOM 1360 N N . HIS A 1 168 ? -6.665 -10.063 -5.808 1.00 85.56 168 HIS A N 1
ATOM 1361 C CA . HIS A 1 168 ? -6.462 -10.871 -4.598 1.00 85.56 168 HIS A CA 1
ATOM 1362 C C . HIS A 1 168 ? -6.767 -10.121 -3.285 1.00 85.56 168 HIS A C 1
ATOM 1364 O O . HIS A 1 168 ? -6.192 -10.387 -2.225 1.00 85.56 168 HIS A O 1
ATOM 1370 N N . GLY A 1 169 ? -7.687 -9.162 -3.353 1.00 80.81 169 GLY A N 1
ATOM 1371 C CA . GLY A 1 169 ? -8.029 -8.258 -2.274 1.00 80.81 169 GLY A CA 1
ATOM 1372 C C . GLY A 1 169 ? -8.891 -8.910 -1.196 1.00 80.81 169 GLY A C 1
ATOM 1373 O O . GLY A 1 169 ? -9.889 -9.584 -1.451 1.00 80.81 169 GLY A O 1
ATOM 1374 N N . SER A 1 170 ? -8.531 -8.661 0.060 1.00 81.88 170 SER A N 1
ATOM 1375 C CA . SER A 1 170 ? -9.320 -9.047 1.227 1.00 81.88 170 SER A CA 1
ATOM 1376 C C . SER A 1 170 ? -10.288 -7.934 1.641 1.00 81.88 170 SER A C 1
ATOM 1378 O O . SER A 1 170 ? -9.880 -6.806 1.920 1.00 81.88 170 SER A O 1
ATOM 1380 N N . LEU A 1 171 ? -11.578 -8.259 1.766 1.00 80.00 171 LEU A N 1
ATOM 1381 C CA . LEU A 1 171 ? -12.598 -7.317 2.241 1.00 80.00 171 LEU A CA 1
ATOM 1382 C C . LEU A 1 171 ? -12.626 -7.245 3.773 1.00 80.00 171 LEU A C 1
ATOM 1384 O O . LEU A 1 171 ? -12.852 -8.247 4.461 1.00 80.00 171 LEU A O 1
ATOM 1388 N N . LEU A 1 172 ? -12.439 -6.045 4.320 1.00 71.38 172 LEU A N 1
ATOM 1389 C CA . LEU A 1 172 ? -12.451 -5.769 5.754 1.00 71.38 172 LEU A CA 1
ATOM 1390 C C . LEU A 1 172 ? -13.682 -4.928 6.121 1.00 71.38 172 LEU A C 1
ATOM 1392 O O . LEU A 1 172 ? -13.621 -3.706 6.238 1.00 71.38 172 LEU A O 1
ATOM 1396 N N . ASN A 1 173 ? -14.812 -5.607 6.349 1.00 56.97 173 ASN A N 1
ATOM 1397 C CA . ASN A 1 173 ? -16.071 -4.978 6.795 1.00 56.97 173 ASN A CA 1
ATOM 1398 C C . ASN A 1 173 ? -16.002 -4.527 8.259 1.00 56.97 173 ASN A C 1
ATOM 1400 O O . ASN A 1 173 ? -16.663 -3.582 8.680 1.00 56.97 173 ASN A O 1
ATOM 1404 N N . GLN A 1 174 ? -15.208 -5.246 9.054 1.00 54.03 174 GLN A N 1
ATOM 1405 C CA . GLN A 1 174 ? -14.826 -4.862 10.399 1.00 54.03 174 GLN A CA 1
ATOM 1406 C C . GLN A 1 174 ? -13.356 -5.206 10.585 1.00 54.03 174 GLN A C 1
ATOM 1408 O O . GLN A 1 174 ? -12.927 -6.345 10.380 1.00 54.03 174 GLN A O 1
ATOM 1413 N N . ILE A 1 175 ? -12.606 -4.237 11.096 1.00 53.28 175 ILE A N 1
ATOM 1414 C CA . ILE A 1 175 ? -11.213 -4.393 11.515 1.00 53.28 175 ILE A CA 1
ATOM 1415 C C . ILE A 1 175 ? -11.034 -5.551 12.528 1.00 53.28 175 ILE A C 1
ATOM 1417 O O . ILE A 1 175 ? -9.927 -6.036 12.734 1.00 53.28 175 ILE A O 1
ATOM 1421 N N . GLY A 1 176 ? -12.114 -6.054 13.138 1.00 50.50 176 GLY A N 1
ATOM 1422 C CA . GLY A 1 176 ? -12.092 -7.214 14.025 1.00 50.50 176 GLY A CA 1
ATOM 1423 C C . GLY A 1 176 ? -11.482 -8.483 13.417 1.00 50.50 176 GLY A C 1
ATOM 1424 O O . GLY A 1 176 ? -10.963 -9.286 14.181 1.00 50.50 176 GLY A O 1
ATOM 1425 N N . GLY A 1 177 ? -11.503 -8.675 12.092 1.00 55.78 177 GLY A N 1
ATOM 1426 C CA . GLY A 1 177 ? -10.786 -9.783 11.441 1.00 55.78 177 GLY A CA 1
ATOM 1427 C C . GLY A 1 177 ? -9.265 -9.613 11.506 1.00 55.78 177 GLY A C 1
ATOM 1428 O O . GLY A 1 177 ? -8.568 -10.521 11.948 1.00 55.78 177 GLY A O 1
ATOM 1429 N N . LEU A 1 178 ? -8.788 -8.413 11.164 1.00 59.44 178 LEU A N 1
ATOM 1430 C CA . LEU A 1 178 ? -7.378 -8.033 11.190 1.00 59.44 178 LEU A CA 1
ATOM 1431 C C . LEU A 1 178 ? -6.859 -7.963 12.641 1.00 59.44 178 LEU A C 1
ATOM 1433 O O . LEU A 1 178 ? -5.981 -8.725 13.025 1.00 59.44 178 LEU A O 1
ATOM 1437 N N . LEU A 1 179 ? -7.483 -7.153 13.507 1.00 56.84 179 LEU A N 1
ATOM 1438 C CA . LEU A 1 179 ? -7.053 -6.914 14.897 1.00 56.84 179 LEU A CA 1
ATOM 1439 C C . LEU A 1 179 ? -7.231 -8.099 15.853 1.00 56.84 179 LEU A C 1
ATOM 1441 O O . LEU A 1 179 ? -6.750 -8.020 16.982 1.00 56.84 179 LEU A O 1
ATOM 1445 N N . LYS A 1 180 ? -7.922 -9.183 15.470 1.00 56.88 180 LYS A N 1
ATOM 1446 C CA . LYS A 1 180 ? -8.063 -10.371 16.338 1.00 56.88 180 LYS A CA 1
ATOM 1447 C C . LYS A 1 180 ? -6.710 -10.969 16.733 1.00 56.88 180 LYS A C 1
ATOM 1449 O O . LYS A 1 180 ? -6.644 -11.628 17.764 1.00 56.88 180 LYS A O 1
ATOM 1454 N N . ARG A 1 181 ? -5.667 -10.747 15.927 1.00 51.94 181 ARG A N 1
ATOM 1455 C CA . ARG A 1 181 ? -4.353 -11.389 16.078 1.00 51.94 181 ARG A CA 1
ATOM 1456 C C . ARG A 1 181 ? -3.174 -10.410 16.137 1.00 51.94 181 ARG A C 1
ATOM 1458 O O . ARG A 1 181 ? -2.035 -10.862 16.202 1.00 51.94 181 ARG A O 1
ATOM 1465 N N . LEU A 1 182 ? -3.432 -9.098 16.129 1.00 57.22 182 LEU A N 1
ATOM 1466 C CA . LEU A 1 182 ? -2.373 -8.082 16.105 1.00 57.22 182 LEU A CA 1
ATOM 1467 C C . LEU A 1 182 ? -2.036 -7.574 17.501 1.00 57.22 182 LEU A C 1
ATOM 1469 O O . LEU A 1 182 ? -2.923 -7.412 18.338 1.00 57.22 182 LEU A O 1
ATOM 1473 N N . LYS A 1 183 ? -0.759 -7.257 17.712 1.00 52.06 183 LYS A N 1
ATOM 1474 C CA . LYS A 1 183 ? -0.256 -6.513 18.875 1.00 52.06 183 LYS A CA 1
ATOM 1475 C C . LYS A 1 183 ? 0.146 -5.085 18.488 1.00 52.06 183 LYS A C 1
ATOM 1477 O O . LYS A 1 183 ? 0.003 -4.176 19.310 1.00 52.06 183 LYS A O 1
ATOM 1482 N N . LYS A 1 184 ? 0.571 -4.856 17.239 1.00 51.62 184 LYS A N 1
ATOM 1483 C CA . LYS A 1 184 ? 1.035 -3.546 16.761 1.00 51.62 184 LYS A CA 1
ATOM 1484 C C . LYS A 1 184 ? 0.660 -3.287 15.303 1.00 51.62 184 LYS A C 1
ATOM 1486 O O . LYS A 1 184 ? 0.620 -4.202 14.484 1.00 51.62 184 LYS A O 1
ATOM 1491 N N . LEU A 1 185 ? 0.388 -2.021 15.006 1.00 54.28 185 LEU A N 1
ATOM 1492 C CA . LEU A 1 185 ? 0.019 -1.527 13.693 1.00 54.28 185 LEU A CA 1
ATOM 1493 C C . LEU A 1 185 ? 0.786 -0.238 13.387 1.00 54.28 185 LEU A C 1
ATOM 1495 O O . LEU A 1 185 ? 0.636 0.760 14.093 1.00 54.28 185 LEU A O 1
ATOM 1499 N N . GLN A 1 186 ? 1.597 -0.264 12.341 1.00 58.12 186 GLN A N 1
ATOM 1500 C CA . GLN A 1 186 ? 2.372 0.875 11.859 1.00 58.12 186 GLN A CA 1
ATOM 1501 C C . GLN A 1 186 ? 1.863 1.298 10.483 1.00 58.12 186 GLN A C 1
ATOM 1503 O O . GLN A 1 186 ? 1.288 0.487 9.760 1.00 58.12 186 GLN A O 1
ATOM 1508 N N . ARG A 1 187 ? 1.969 2.587 10.153 1.00 47.03 187 ARG A N 1
ATOM 1509 C CA . ARG A 1 187 ? 1.318 3.164 8.969 1.00 47.03 187 ARG A CA 1
ATOM 1510 C C . ARG A 1 187 ? 2.264 4.056 8.185 1.00 47.03 187 ARG A C 1
ATOM 1512 O O . ARG A 1 187 ? 2.967 4.868 8.784 1.00 47.03 187 ARG A O 1
ATOM 1519 N N . MET A 1 188 ? 2.221 3.921 6.864 1.00 48.25 188 MET A N 1
ATOM 1520 C CA . MET A 1 188 ? 3.039 4.674 5.923 1.00 48.25 188 MET A CA 1
ATOM 1521 C C . MET A 1 188 ? 2.250 5.165 4.708 1.00 48.25 188 MET A C 1
ATOM 1523 O O . MET A 1 188 ? 1.212 4.613 4.342 1.00 48.25 188 MET A O 1
ATOM 1527 N N . ASN A 1 189 ? 2.796 6.204 4.092 1.00 42.56 189 ASN A N 1
ATOM 1528 C CA . ASN A 1 189 ? 2.316 6.918 2.927 1.00 42.56 189 ASN A CA 1
ATOM 1529 C C . ASN A 1 189 ? 3.187 6.612 1.703 1.00 42.56 189 ASN A C 1
ATOM 1531 O O . ASN A 1 189 ? 4.255 6.008 1.801 1.00 42.56 189 ASN A O 1
ATOM 1535 N N . ARG A 1 190 ? 2.673 7.079 0.563 1.00 51.78 190 ARG A N 1
ATOM 1536 C CA . ARG A 1 190 ? 3.134 6.854 -0.807 1.00 51.78 190 ARG A CA 1
ATOM 1537 C C . ARG A 1 190 ? 4.606 7.151 -1.121 1.00 51.78 190 ARG A C 1
ATOM 1539 O O . ARG A 1 190 ? 5.385 7.665 -0.325 1.00 51.78 190 ARG A O 1
ATOM 1546 N N . THR A 1 191 ? 4.918 6.787 -2.354 1.00 39.38 191 THR A N 1
ATOM 1547 C CA . THR A 1 191 ? 6.047 5.981 -2.784 1.00 39.38 191 THR A CA 1
ATOM 1548 C C . THR A 1 191 ? 6.935 6.744 -3.762 1.00 39.38 191 THR A C 1
ATOM 1550 O O . THR A 1 191 ? 6.411 7.385 -4.666 1.00 39.38 191 THR A O 1
ATOM 1553 N N . VAL A 1 192 ? 8.257 6.611 -3.656 1.00 39.03 192 VAL A N 1
ATOM 1554 C CA . VAL A 1 192 ? 9.198 7.064 -4.698 1.00 39.03 192 VAL A CA 1
ATOM 1555 C C . VAL A 1 192 ? 9.578 5.873 -5.590 1.00 39.03 192 VAL A C 1
ATOM 1557 O O . VAL A 1 192 ? 9.634 4.739 -5.125 1.00 39.03 192 VAL A O 1
ATOM 1560 N N . GLN A 1 193 ? 9.758 6.073 -6.893 1.00 40.00 193 GLN A N 1
ATOM 1561 C CA . GLN A 1 193 ? 9.729 4.975 -7.868 1.00 40.00 193 GLN A CA 1
ATOM 1562 C C . GLN A 1 193 ? 11.110 4.586 -8.379 1.00 40.00 193 GLN A C 1
ATOM 1564 O O . GLN A 1 193 ? 11.975 5.427 -8.611 1.00 40.00 193 GLN A O 1
ATOM 1569 N N . MET A 1 194 ? 11.306 3.281 -8.560 1.00 36.66 194 MET A N 1
ATOM 1570 C CA . MET A 1 194 ? 12.521 2.696 -9.113 1.00 36.66 194 MET A CA 1
ATOM 1571 C C . MET A 1 194 ? 12.142 1.670 -10.177 1.00 36.66 194 MET A C 1
ATOM 1573 O O . MET A 1 194 ? 11.245 0.854 -9.984 1.00 36.66 194 MET A O 1
ATOM 1577 N N . HIS A 1 195 ? 12.833 1.703 -11.305 1.00 39.34 195 HIS A N 1
ATOM 1578 C CA . HIS A 1 195 ? 12.565 0.866 -12.467 1.00 39.34 195 HIS A CA 1
ATOM 1579 C C . HIS A 1 195 ? 13.831 0.132 -12.888 1.00 39.34 195 HIS A C 1
ATOM 1581 O O . HIS A 1 195 ? 14.916 0.706 -12.884 1.00 39.34 195 HIS A O 1
ATOM 1587 N N . HIS A 1 196 ? 13.714 -1.131 -13.287 1.00 30.69 196 HIS A N 1
ATOM 1588 C CA . HIS A 1 196 ? 14.834 -1.866 -13.866 1.00 30.69 196 HIS A CA 1
ATOM 1589 C C . HIS A 1 196 ? 14.990 -1.538 -15.375 1.00 30.69 196 HIS A C 1
ATOM 1591 O O . HIS A 1 196 ? 14.159 -1.893 -16.201 1.00 30.69 196 HIS A O 1
ATOM 1597 N N . SER A 1 197 ? 16.100 -0.898 -15.742 1.00 30.47 197 SER A N 1
ATOM 1598 C CA . SER A 1 197 ? 16.594 -0.453 -17.060 1.00 30.47 197 SER A CA 1
ATOM 1599 C C . SER A 1 197 ? 16.462 -1.459 -18.207 1.00 30.47 197 SER A C 1
ATOM 1601 O O . SER A 1 197 ? 16.397 -1.060 -19.368 1.00 30.47 197 SER A O 1
ATOM 1603 N N . LYS A 1 198 ? 16.363 -2.766 -17.935 1.00 32.84 198 LYS A N 1
ATOM 1604 C CA . LYS A 1 198 ? 16.125 -3.749 -19.011 1.00 32.84 198 LYS A CA 1
ATOM 1605 C C . LYS A 1 198 ? 14.801 -3.532 -19.762 1.00 32.84 198 LYS A C 1
ATOM 1607 O O . LYS A 1 198 ? 14.718 -3.956 -20.911 1.00 32.84 198 LYS A O 1
ATOM 1612 N N . ASP A 1 199 ? 13.849 -2.793 -19.190 1.00 33.88 199 ASP A N 1
ATOM 1613 C CA . ASP A 1 199 ? 12.590 -2.425 -19.854 1.00 33.88 199 ASP A CA 1
ATOM 1614 C C . ASP A 1 199 ? 12.690 -1.188 -20.768 1.00 33.88 199 ASP A C 1
ATOM 1616 O O . ASP A 1 199 ? 11.769 -0.913 -21.538 1.00 33.88 199 ASP A O 1
ATOM 1620 N N . LEU A 1 200 ? 13.815 -0.458 -20.767 1.00 30.53 200 LEU A N 1
ATOM 1621 C CA . LEU A 1 200 ? 14.022 0.691 -21.665 1.00 30.53 200 LEU A CA 1
ATOM 1622 C C . LEU A 1 200 ? 14.410 0.291 -23.103 1.00 30.53 200 LEU A C 1
ATOM 1624 O O . LEU A 1 200 ? 14.457 1.152 -23.980 1.00 30.53 200 LEU A O 1
ATOM 1628 N N . ASN A 1 201 ? 14.620 -1.002 -23.380 1.00 27.47 201 ASN A N 1
ATOM 1629 C CA . ASN A 1 201 ? 15.010 -1.513 -24.703 1.00 27.47 201 ASN A CA 1
ATOM 1630 C C . ASN A 1 201 ? 13.867 -2.182 -25.492 1.00 27.47 201 ASN A C 1
ATOM 1632 O O . ASN A 1 201 ? 14.116 -3.068 -26.303 1.00 27.47 201 ASN A O 1
ATOM 1636 N N . LEU A 1 202 ? 12.619 -1.743 -25.303 1.00 30.70 202 LEU A N 1
ATOM 1637 C CA . LEU A 1 202 ? 11.507 -2.057 -26.215 1.00 30.70 202 LEU A CA 1
ATOM 1638 C C . LEU A 1 202 ? 10.723 -0.794 -26.600 1.00 30.70 202 LEU A C 1
ATOM 1640 O O . LEU A 1 202 ? 9.498 -0.777 -26.664 1.00 30.70 202 LEU A O 1
ATOM 1644 N N . CYS A 1 203 ? 11.441 0.288 -26.898 1.00 29.56 203 CYS A N 1
ATOM 1645 C CA . CYS A 1 203 ? 10.971 1.236 -27.901 1.00 29.56 203 CYS A CA 1
ATOM 1646 C C . CYS A 1 203 ? 11.728 0.909 -29.186 1.00 29.56 203 CYS A C 1
ATOM 1648 O O . CYS A 1 203 ? 12.727 1.548 -29.517 1.00 29.56 203 CYS A O 1
ATOM 1650 N N . ASP A 1 204 ? 11.285 -0.148 -29.870 1.00 28.23 204 ASP A N 1
ATOM 1651 C CA . ASP A 1 204 ? 11.704 -0.401 -31.240 1.00 28.23 204 ASP A CA 1
ATOM 1652 C C . ASP A 1 204 ? 11.154 0.763 -32.075 1.00 28.23 204 ASP A C 1
ATOM 1654 O O . ASP A 1 204 ? 9.983 0.813 -32.450 1.00 28.23 204 ASP A O 1
ATOM 1658 N N . ARG A 1 205 ? 11.982 1.796 -32.256 1.00 36.69 205 ARG A N 1
ATOM 1659 C CA . ARG A 1 205 ? 11.666 3.015 -33.011 1.00 36.69 205 ARG A CA 1
ATOM 1660 C C . ARG A 1 205 ? 11.598 2.768 -34.522 1.00 36.69 205 ARG A C 1
ATOM 1662 O O . ARG A 1 205 ? 11.830 3.701 -35.274 1.00 36.69 205 ARG A O 1
ATOM 1669 N N . ASN A 1 206 ? 11.277 1.557 -34.974 1.00 33.97 206 ASN A N 1
ATOM 1670 C CA . ASN A 1 206 ? 10.970 1.253 -36.370 1.00 33.97 206 ASN A CA 1
ATOM 1671 C C . ASN A 1 206 ? 10.005 0.064 -36.439 1.00 33.97 206 ASN A C 1
ATOM 1673 O O . ASN A 1 206 ? 10.420 -1.089 -36.493 1.00 33.97 206 ASN A O 1
ATOM 1677 N N . GLY A 1 207 ? 8.708 0.359 -36.441 1.00 39.69 207 GLY A N 1
ATOM 1678 C CA . GLY A 1 207 ? 7.668 -0.662 -36.516 1.00 39.69 207 GLY A CA 1
ATOM 1679 C C . GLY A 1 207 ? 6.301 -0.145 -36.952 1.00 39.69 207 GLY A C 1
ATOM 1680 O O . GLY A 1 207 ? 5.316 -0.722 -36.516 1.00 39.69 207 GLY A O 1
ATOM 1681 N N . TYR A 1 208 ? 6.256 0.927 -37.754 1.00 35.38 208 TYR A N 1
ATOM 1682 C CA . TYR A 1 208 ? 5.211 1.264 -38.734 1.00 35.38 208 TYR A CA 1
ATOM 1683 C C . TYR A 1 208 ? 5.832 2.147 -39.816 1.00 35.38 208 TYR A C 1
ATOM 1685 O O . TYR A 1 208 ? 6.587 3.072 -39.436 1.00 35.38 208 TYR A O 1
#

Organism: NCBI:txid320188

Solvent-accessible surface area (backbone atoms only — not comparable to full-atom values): 11803 Å² total; per-residue (Å²): 141,55,56,66,80,72,70,45,60,42,41,26,33,34,38,33,45,99,86,56,19,33,49,42,61,33,40,40,30,68,36,102,52,98,32,26,33,36,36,41,34,38,66,90,45,48,72,58,54,49,52,52,52,61,70,58,40,76,93,55,78,53,52,77,46,83,40,51,89,62,38,40,32,30,41,38,39,41,65,65,84,66,78,77,59,86,82,75,43,90,81,72,63,54,50,76,39,65,39,48,49,42,58,70,57,20,29,38,34,43,28,48,66,87,61,51,70,70,59,52,28,58,70,77,31,92,50,40,40,78,52,60,68,60,58,59,55,48,52,29,59,77,70,70,52,76,67,39,59,86,69,47,43,64,60,69,47,43,52,75,83,67,42,27,72,79,27,59,36,43,82,34,73,52,58,58,72,67,56,72,67,40,46,34,38,37,31,38,43,73,57,53,38,35,35,45,48,81,70,71,78,73,72,70,90,77,84,128

Radius of gyration: 17.47 Å; Cα contacts (8 Å, |Δi|>4): 381; chains: 1; bounding box: 46×32×63 Å

pLDDT: mean 76.07, std 18.61, range [27.47, 95.62]

Sequence (208 aa):
MRHFEEGSHSVYAMFLNNKGRVLFDTLIHKWDDEHSFMLECDSKIISSLEKHLKVFKLRRKVSIEDVNKNYKLWAFITPSDTVFDENVNPKNEVNMFKDPRLNDLGYRLISAPSLSEIHIASTLGKDVTIDSEDGYKYLRYKLGVSEGSEDLPPGTSFPLEVNCDYLHGSLLNQIGGLLKRLKKLQRMNRTVQMHHSKDLNLCDRNGY

Mean predicted aligned error: 9.53 Å

InterPro domains:
  IPR027266 Aminomethyltransferase superfamily [G3DSA:3.30.1360.120] (1-173)
  IPR045179 YgfZ/GcvT [PTHR22602] (9-169)

Foldseek 3Di:
DCCVVVVAQKAWAFEAEPVQAGAWTWIWGDDDDPFAIEIETAPVCPVVVQVQCVVQCVPFQEAEEECAQFKAKEFEADALPDDDDQVLPVPVQKHWHQQLQDSRSGIMIIGGPPDDPVNVQVSVHPQKDFDDPVVSVVVCVVVLAAGHCVSRPGPDDHCVVSVCVNRRYDYPHGCCVVSVRHNYYYYHHDHGYMYGNVVVPPPPVDDD